Protein AF-A0A1Y1Y0S0-F1 (afdb_monomer_lite)

Sequence (207 aa):
MKRYNWNCKQKILHLLRQELPNIYQVKPRQERINFRRIRPYVYVLTQAAFCLEIRSPLLESLSETILALIQQTPAVPKNLEDTLQAWGLTELKSRQFVVHLWNVLVEASYQIQGIPACVENLEARVKAKDSQVLDYAYACHLALPFSQYQQDLQGLRDRTKSKPRDGKRVASGFCKQQPPLAKPSTKVDQRRDMIERLVTFRELGNS

Organism: NCBI:txid1314790

Radius of gyration: 21.46 Å; chains: 1; bounding box: 44×40×80 Å

pLDDT: mean 76.95, std 22.7, range [30.42, 96.56]

InterPro domains:
  IPR036483 PWI domain superfamily [SSF101233] (18-120)

Foldseek 3Di:
DVVVVVVVVVVVVVCLVPDDDPLQVDQFPLVQAPCLLCLLVLLLLLCLQVVDDLPDPVSVVVSVVLSVLVNDPPRGLVVQLVVVVVVPGDSVSSSVSSVVVSVQRNQLSPDNNSGHPVSVVLVVCVVVVPPVSVSSVSSNVSSVVVSVVVVVVVVVVVVVPDDDDDDDDDDDDDDDDDDDDDDDDDDDDDPPPPVVVSVVSNVVVPD

Structure (mmCIF, N/CA/C/O backbone):
data_AF-A0A1Y1Y0S0-F1
#
_entry.id   AF-A0A1Y1Y0S0-F1
#
loop_
_atom_site.group_PDB
_atom_site.id
_atom_site.type_symbol
_atom_site.label_atom_id
_atom_site.label_alt_id
_atom_site.label_comp_id
_atom_site.label_asym_id
_atom_site.label_entity_id
_atom_site.label_seq_id
_atom_site.pdbx_PDB_ins_code
_atom_site.Cartn_x
_atom_site.Cartn_y
_atom_site.Cartn_z
_atom_site.occupancy
_atom_site.B_iso_or_equiv
_atom_site.auth_seq_id
_atom_site.auth_comp_id
_atom_site.auth_asym_id
_atom_site.auth_atom_id
_atom_site.pdbx_PDB_model_num
ATOM 1 N N . MET A 1 1 ? -6.271 -10.433 33.511 1.00 64.12 1 MET A N 1
ATOM 2 C CA . MET A 1 1 ? -5.666 -10.000 32.225 1.00 64.12 1 MET A CA 1
ATOM 3 C C . MET A 1 1 ? -6.618 -9.245 31.286 1.00 64.12 1 MET A C 1
ATOM 5 O O . MET A 1 1 ? -6.193 -8.238 30.740 1.00 64.12 1 MET A O 1
ATOM 9 N N . LYS A 1 2 ? -7.901 -9.624 31.125 1.00 78.31 2 LYS A N 1
ATOM 10 C CA . LYS A 1 2 ? -8.835 -8.947 30.186 1.00 78.31 2 LYS A CA 1
ATOM 11 C C . LYS A 1 2 ? -8.973 -7.421 30.382 1.00 78.31 2 LYS A C 1
ATOM 13 O O . LYS A 1 2 ? -8.949 -6.677 29.408 1.00 78.31 2 LYS A O 1
ATOM 18 N N . ARG A 1 3 ? -9.045 -6.945 31.635 1.00 84.25 3 ARG A N 1
ATOM 19 C CA . ARG A 1 3 ? -9.149 -5.506 31.965 1.00 84.25 3 ARG A CA 1
ATOM 20 C C . ARG A 1 3 ? -7.891 -4.707 31.596 1.00 84.25 3 ARG A C 1
ATOM 22 O O . ARG A 1 3 ? -8.004 -3.572 31.153 1.00 84.25 3 ARG A O 1
ATOM 29 N N . TYR A 1 4 ? -6.712 -5.313 31.739 1.00 89.31 4 TYR A N 1
ATOM 30 C CA . TYR A 1 4 ? -5.439 -4.688 31.369 1.00 89.31 4 TYR A CA 1
ATOM 31 C C . TYR A 1 4 ? -5.344 -4.495 29.850 1.00 89.31 4 TYR A C 1
ATOM 33 O O . TYR A 1 4 ? -5.133 -3.377 29.393 1.00 89.31 4 TYR A O 1
ATOM 41 N N . ASN A 1 5 ? -5.635 -5.541 29.069 1.00 86.75 5 ASN A N 1
ATOM 42 C CA . ASN A 1 5 ? -5.624 -5.458 27.604 1.00 86.75 5 ASN A CA 1
ATOM 43 C C . ASN A 1 5 ? -6.652 -4.449 27.074 1.00 86.75 5 ASN A C 1
ATOM 45 O O . ASN A 1 5 ? -6.359 -3.701 26.143 1.00 86.75 5 ASN A O 1
ATOM 49 N N . TRP A 1 6 ? -7.838 -4.381 27.690 1.00 89.00 6 TRP A N 1
ATOM 50 C CA . TRP A 1 6 ? -8.833 -3.364 27.348 1.00 89.00 6 TRP A CA 1
ATOM 51 C C . TRP A 1 6 ? -8.313 -1.946 27.628 1.00 89.00 6 TRP A C 1
ATOM 53 O O . TRP A 1 6 ? -8.384 -1.100 26.741 1.00 89.00 6 TRP A O 1
ATOM 63 N N . ASN A 1 7 ? -7.716 -1.702 28.802 1.00 90.06 7 ASN A N 1
ATOM 64 C CA . ASN A 1 7 ? -7.127 -0.400 29.141 1.00 90.06 7 ASN A CA 1
ATOM 65 C C . ASN A 1 7 ? -6.015 -0.003 28.155 1.00 90.06 7 ASN A C 1
ATOM 67 O O . ASN A 1 7 ? -5.990 1.132 27.682 1.00 90.06 7 ASN A O 1
ATOM 71 N N . CYS A 1 8 ? -5.123 -0.935 27.803 1.00 88.00 8 CYS A N 1
ATOM 72 C CA . CYS A 1 8 ? -4.077 -0.705 26.805 1.00 88.00 8 CYS A CA 1
ATOM 73 C C . CYS A 1 8 ? -4.673 -0.346 25.440 1.00 88.00 8 CYS A C 1
ATOM 75 O O . CYS A 1 8 ? -4.259 0.641 24.837 1.00 88.00 8 CYS A O 1
ATOM 77 N N . LYS A 1 9 ? -5.687 -1.091 24.979 1.00 85.69 9 LYS A N 1
ATOM 78 C CA . LYS A 1 9 ? -6.379 -0.813 23.714 1.00 85.69 9 LYS A CA 1
ATOM 79 C C . LYS A 1 9 ? -7.011 0.579 23.710 1.00 85.69 9 LYS A C 1
ATOM 81 O O . LYS A 1 9 ? -6.833 1.309 22.742 1.00 85.69 9 LYS A O 1
ATOM 86 N N . GLN A 1 10 ? -7.701 0.970 24.784 1.00 86.31 10 GLN A N 1
ATOM 87 C CA . GLN A 1 10 ? -8.293 2.309 24.885 1.00 86.31 10 GLN A CA 1
ATOM 88 C C . GLN A 1 10 ? -7.233 3.409 24.891 1.00 86.31 10 GLN A C 1
ATOM 90 O O . GLN A 1 10 ? -7.411 4.423 24.224 1.00 86.31 10 GLN A O 1
ATOM 95 N N . LYS A 1 11 ? -6.104 3.197 25.579 1.00 88.75 11 LYS A N 1
ATOM 96 C CA . LYS A 1 11 ? -4.991 4.152 25.578 1.00 88.75 11 LYS A CA 1
ATOM 97 C C . LYS A 1 11 ? -4.383 4.315 24.182 1.00 88.75 11 LYS A C 1
ATOM 99 O O . LYS A 1 11 ? -4.149 5.440 23.759 1.00 88.75 11 LYS A O 1
ATOM 104 N N . ILE A 1 12 ? -4.179 3.215 23.455 1.00 84.19 12 ILE A N 1
ATOM 105 C CA . ILE A 1 12 ? -3.687 3.250 22.070 1.00 84.19 12 ILE A CA 1
ATOM 106 C C . ILE A 1 12 ? -4.674 4.003 21.175 1.00 84.19 12 ILE A C 1
ATOM 108 O O . ILE A 1 12 ? -4.264 4.916 20.470 1.00 84.19 12 ILE A O 1
ATOM 112 N N . LEU A 1 13 ? -5.969 3.677 21.235 1.00 82.56 13 LEU A N 1
ATOM 113 C CA . LEU A 1 13 ? -6.996 4.376 20.453 1.00 82.56 13 LEU A CA 1
ATOM 114 C C . LEU A 1 13 ? -7.057 5.869 20.791 1.00 82.56 13 LEU A C 1
ATOM 116 O O . LEU A 1 13 ? -7.188 6.699 19.901 1.00 82.56 13 LEU A O 1
ATOM 120 N N . HIS A 1 14 ? -6.926 6.227 22.067 1.00 85.31 14 HIS A N 1
ATOM 121 C CA . HIS A 1 14 ? -6.901 7.621 22.492 1.00 85.31 14 HIS A CA 1
ATOM 122 C C . HIS A 1 14 ? -5.723 8.391 21.882 1.00 85.31 14 HIS A C 1
ATOM 124 O O . HIS A 1 14 ? -5.930 9.458 21.309 1.00 85.31 14 HIS A O 1
ATOM 130 N N . LEU A 1 15 ? -4.516 7.820 21.938 1.00 84.19 15 LEU A N 1
ATOM 131 C CA . LEU A 1 15 ? -3.320 8.415 21.334 1.00 84.19 15 LEU A CA 1
ATOM 132 C C . LEU A 1 15 ? -3.445 8.518 19.811 1.00 84.19 15 LEU A C 1
ATOM 134 O O . LEU A 1 15 ? -3.109 9.548 19.233 1.00 84.19 15 LEU A O 1
ATOM 138 N N . LEU A 1 16 ? -3.992 7.484 19.161 1.00 80.38 16 LEU A N 1
ATOM 139 C CA . LEU A 1 16 ? -4.227 7.505 17.720 1.00 80.38 16 LEU A CA 1
ATOM 140 C C . LEU A 1 16 ? -5.149 8.669 17.318 1.00 80.38 16 LEU A C 1
ATOM 142 O O . LEU A 1 16 ? -4.886 9.361 16.337 1.00 80.38 16 LEU A O 1
ATOM 146 N N . ARG A 1 17 ? -6.191 8.955 18.095 1.00 79.25 17 ARG A N 1
ATOM 147 C CA . ARG A 1 17 ? -7.122 10.049 17.781 1.00 79.25 17 ARG A CA 1
ATOM 148 C C . ARG A 1 17 ? -6.523 11.437 17.959 1.00 79.25 17 ARG A C 1
ATOM 150 O O . ARG A 1 17 ? -6.937 12.354 17.258 1.00 79.25 17 ARG A O 1
ATOM 157 N N . GLN A 1 18 ? -5.600 11.599 18.901 1.00 82.25 18 GLN A N 1
ATOM 158 C CA . GLN A 1 18 ? -5.039 12.906 19.247 1.00 82.25 18 GLN A CA 1
ATOM 159 C C . GLN A 1 18 ? -3.864 13.303 18.358 1.00 82.25 18 GLN A C 1
ATOM 161 O O . GLN A 1 18 ? -3.747 14.468 17.985 1.00 82.25 18 GLN A O 1
ATOM 166 N N . GLU A 1 19 ? -3.005 12.348 18.006 1.00 84.50 19 GLU A N 1
ATOM 167 C CA . GLU A 1 19 ? -1.742 12.642 17.336 1.00 84.50 19 GLU A CA 1
ATOM 168 C C . GLU A 1 19 ? -1.737 12.087 15.913 1.00 84.50 19 GLU A C 1
ATOM 170 O O . GLU A 1 19 ? -1.827 10.876 15.685 1.00 84.50 19 GLU A O 1
ATOM 175 N N . LEU A 1 20 ? -1.611 12.985 14.932 1.00 87.62 20 LEU A N 1
ATOM 176 C CA . LEU A 1 20 ? -1.339 12.589 13.556 1.00 87.62 20 LEU A CA 1
ATOM 177 C C . LEU A 1 20 ? 0.155 12.282 13.388 1.00 87.62 20 LEU A C 1
ATOM 179 O O . LEU A 1 20 ? 0.994 13.017 13.909 1.00 87.62 20 LEU A O 1
ATOM 183 N N . PRO A 1 21 ? 0.513 11.243 12.617 1.00 90.50 21 PRO A N 1
ATOM 184 C CA . PRO A 1 21 ? 1.904 10.957 12.294 1.00 90.50 21 PRO A CA 1
ATOM 185 C C . PRO A 1 21 ? 2.614 12.155 11.653 1.00 90.50 21 PRO A C 1
ATOM 187 O O . PRO A 1 21 ? 2.107 12.743 10.697 1.00 90.50 21 PRO A O 1
ATOM 190 N N . ASN A 1 22 ? 3.838 12.454 12.102 1.00 90.19 22 ASN A N 1
ATOM 191 C CA . ASN A 1 22 ? 4.648 13.559 11.565 1.00 90.19 22 ASN A CA 1
ATOM 192 C C . ASN A 1 22 ? 4.833 13.484 10.041 1.00 90.19 22 ASN A C 1
ATOM 194 O O . ASN A 1 22 ? 4.876 14.511 9.368 1.00 90.19 22 ASN A O 1
ATOM 198 N N . ILE A 1 23 ? 4.878 12.273 9.477 1.00 91.31 23 ILE A N 1
ATOM 199 C CA . ILE A 1 23 ? 5.017 12.068 8.031 1.00 91.31 23 ILE A CA 1
ATOM 200 C C . ILE A 1 23 ? 3.859 12.680 7.222 1.00 91.31 23 ILE A C 1
ATOM 202 O O . ILE A 1 23 ? 4.055 13.030 6.062 1.00 91.31 23 ILE A O 1
ATOM 206 N N . TYR A 1 24 ? 2.678 12.895 7.818 1.00 92.25 24 TYR A N 1
ATOM 207 C CA . TYR A 1 24 ? 1.537 13.519 7.127 1.00 92.25 24 TYR A CA 1
ATOM 208 C C . TYR A 1 24 ? 1.760 14.995 6.814 1.00 92.25 24 TYR A C 1
ATOM 210 O O . TYR A 1 24 ? 1.097 15.546 5.937 1.00 92.25 24 TYR A O 1
ATOM 218 N N . GLN A 1 25 ? 2.707 15.633 7.499 1.00 91.06 25 GLN A N 1
ATOM 219 C CA . GLN A 1 25 ? 3.092 17.016 7.232 1.00 91.06 25 GLN A CA 1
ATOM 220 C C . GLN A 1 25 ? 3.944 17.126 5.958 1.00 91.06 25 GLN A C 1
ATOM 222 O O . GLN A 1 25 ? 4.015 18.192 5.343 1.00 91.06 25 GLN A O 1
ATOM 227 N N . VAL A 1 26 ? 4.570 16.025 5.528 1.00 91.44 26 VAL A N 1
ATOM 228 C CA . VAL A 1 26 ? 5.398 15.982 4.325 1.00 91.44 26 VAL A CA 1
ATOM 229 C C . VAL A 1 26 ? 4.505 15.787 3.105 1.00 91.44 26 VAL A C 1
ATOM 231 O O . VAL A 1 26 ? 3.799 14.786 2.977 1.00 91.44 26 VAL A O 1
ATOM 234 N N . LYS A 1 27 ? 4.549 16.750 2.181 1.00 90.94 27 LYS A N 1
ATOM 235 C CA . LYS A 1 27 ? 3.812 16.686 0.916 1.00 90.94 27 LYS A CA 1
ATOM 236 C C . LYS A 1 27 ? 4.690 16.043 -0.164 1.00 90.94 27 LYS A C 1
ATOM 238 O O . LYS A 1 27 ? 5.652 16.684 -0.596 1.00 90.94 27 LYS A O 1
ATOM 243 N N . PRO A 1 28 ? 4.396 14.808 -0.610 1.00 91.19 28 PRO A N 1
ATOM 244 C CA . PRO A 1 28 ? 5.136 14.192 -1.702 1.00 91.19 28 PRO A CA 1
ATOM 245 C C . PRO A 1 28 ? 4.932 14.983 -3.000 1.00 91.19 28 PRO A C 1
ATOM 247 O O . PRO A 1 28 ? 3.817 15.402 -3.319 1.00 91.19 28 PRO A O 1
ATOM 250 N N . ARG A 1 29 ? 6.010 15.178 -3.770 1.00 91.06 29 ARG A N 1
ATOM 251 C CA . ARG A 1 29 ? 5.950 15.824 -5.095 1.00 91.06 29 ARG A CA 1
ATOM 252 C C . ARG A 1 29 ? 5.361 14.847 -6.107 1.00 91.06 29 ARG A C 1
ATOM 254 O O . ARG A 1 29 ? 6.096 14.053 -6.694 1.00 91.06 29 ARG A O 1
ATOM 261 N N . GLN A 1 30 ? 4.039 14.873 -6.267 1.00 89.56 30 GLN A N 1
ATOM 262 C CA . GLN A 1 30 ? 3.308 13.875 -7.053 1.00 89.56 30 GLN A CA 1
ATOM 263 C C . GLN A 1 30 ? 3.769 13.795 -8.512 1.00 89.56 30 GLN A C 1
ATOM 265 O O . GLN A 1 30 ? 3.767 12.704 -9.076 1.00 89.56 30 GLN A O 1
ATOM 270 N N . GLU A 1 31 ? 4.238 14.897 -9.108 1.00 90.50 31 GLU A N 1
ATOM 271 C CA . GLU A 1 31 ? 4.675 14.903 -10.513 1.00 90.50 31 GLU A CA 1
ATOM 272 C C . GLU A 1 31 ? 5.932 14.055 -10.749 1.00 90.50 31 GLU A C 1
ATOM 274 O O . GLU A 1 31 ? 6.219 13.668 -11.880 1.00 90.50 31 GLU A O 1
ATOM 279 N N . ARG A 1 32 ? 6.695 13.768 -9.688 1.00 92.62 32 ARG A N 1
ATOM 280 C CA . ARG A 1 32 ? 7.917 12.959 -9.755 1.00 92.62 32 ARG A CA 1
ATOM 281 C C . ARG A 1 32 ? 7.668 11.474 -9.543 1.00 92.62 32 ARG A C 1
ATOM 283 O O . ARG A 1 32 ? 8.579 10.687 -9.751 1.00 92.62 32 ARG A O 1
ATOM 290 N N . ILE A 1 33 ? 6.474 11.084 -9.107 1.00 94.19 33 ILE A N 1
ATOM 291 C CA . ILE A 1 33 ? 6.190 9.714 -8.690 1.00 94.19 33 ILE A CA 1
ATOM 292 C C . ILE A 1 33 ? 5.764 8.874 -9.893 1.00 94.19 33 ILE A C 1
ATOM 294 O O . ILE A 1 33 ? 4.813 9.196 -10.605 1.00 94.19 33 ILE A O 1
ATOM 298 N N . ASN A 1 34 ? 6.421 7.731 -10.086 1.00 94.06 34 ASN A N 1
ATOM 299 C CA . ASN A 1 34 ? 6.052 6.770 -11.115 1.00 94.06 34 ASN A CA 1
ATOM 300 C C . ASN A 1 34 ? 4.930 5.846 -10.617 1.00 94.06 34 ASN A C 1
ATOM 302 O O . ASN A 1 34 ? 5.150 4.692 -10.237 1.00 94.06 34 ASN A O 1
ATOM 306 N N . PHE A 1 35 ? 3.696 6.352 -10.642 1.00 92.56 35 PHE A N 1
ATOM 307 C CA . PHE A 1 35 ? 2.523 5.602 -10.182 1.00 92.56 35 PHE A CA 1
ATOM 308 C C . PHE A 1 35 ? 2.288 4.293 -10.939 1.00 92.56 35 PHE A C 1
ATOM 310 O O . PHE A 1 35 ? 1.738 3.356 -10.369 1.00 92.56 35 PHE A O 1
ATOM 317 N N . ARG A 1 36 ? 2.743 4.185 -12.193 1.00 92.12 36 ARG A N 1
ATOM 318 C CA . ARG A 1 36 ? 2.662 2.937 -12.960 1.00 92.12 36 ARG A CA 1
ATOM 319 C C . ARG A 1 36 ? 3.432 1.808 -12.275 1.00 92.12 36 ARG A C 1
ATOM 321 O O . ARG A 1 36 ? 2.922 0.699 -12.177 1.00 92.12 36 ARG A O 1
ATOM 328 N N . ARG A 1 37 ? 4.643 2.089 -11.785 1.00 93.31 37 ARG A N 1
ATOM 329 C CA . ARG A 1 37 ? 5.489 1.090 -11.107 1.00 93.31 37 ARG A CA 1
ATOM 330 C C . ARG A 1 37 ? 5.126 0.892 -9.636 1.00 93.31 37 ARG A C 1
ATOM 332 O O . ARG A 1 37 ? 5.334 -0.189 -9.099 1.00 93.31 37 ARG A O 1
ATOM 339 N N . ILE A 1 38 ? 4.528 1.896 -8.996 1.00 95.00 38 ILE A N 1
ATOM 340 C CA . ILE A 1 38 ? 4.027 1.778 -7.617 1.00 95.00 38 ILE A CA 1
ATOM 341 C C . ILE A 1 38 ? 2.694 1.017 -7.553 1.00 95.00 38 ILE A C 1
ATOM 343 O O . ILE A 1 38 ? 2.403 0.376 -6.551 1.00 95.00 38 ILE A O 1
ATOM 347 N N . ARG A 1 39 ? 1.889 1.021 -8.617 1.00 95.25 39 ARG A N 1
ATOM 348 C CA . ARG A 1 39 ? 0.567 0.374 -8.648 1.00 95.25 39 ARG A CA 1
ATOM 349 C C . ARG A 1 39 ? 0.566 -1.095 -8.176 1.00 95.25 39 ARG A C 1
ATOM 351 O O . ARG A 1 39 ? -0.170 -1.373 -7.232 1.00 95.25 39 ARG A O 1
ATOM 358 N N . PRO A 1 40 ? 1.422 -2.008 -8.682 1.00 95.06 40 PRO A N 1
ATOM 359 C CA . PRO A 1 40 ? 1.499 -3.382 -8.163 1.00 95.06 40 PRO A CA 1
ATOM 360 C C . PRO A 1 40 ? 1.805 -3.461 -6.663 1.00 95.06 40 PRO A C 1
ATOM 362 O O . PRO A 1 40 ? 1.338 -4.354 -5.963 1.00 95.06 40 PRO A O 1
ATOM 365 N N . TYR A 1 41 ? 2.582 -2.508 -6.150 1.00 95.88 41 TYR A N 1
ATOM 366 C CA . TYR A 1 41 ? 2.904 -2.442 -4.731 1.00 95.88 41 TYR A CA 1
ATOM 367 C C . TYR A 1 41 ? 1.682 -2.085 -3.884 1.00 95.88 41 TYR A C 1
ATOM 369 O O . TYR A 1 41 ? 1.461 -2.691 -2.838 1.00 95.88 41 TYR A O 1
ATOM 377 N N . VAL A 1 42 ? 0.859 -1.145 -4.360 1.00 96.12 42 VAL A N 1
ATOM 378 C CA . VAL A 1 42 ? -0.407 -0.793 -3.700 1.00 96.12 42 VAL A CA 1
ATOM 379 C C . VAL A 1 42 ? -1.344 -1.995 -3.658 1.00 96.12 42 VAL A C 1
ATOM 381 O O . VAL A 1 42 ? -1.959 -2.220 -2.626 1.00 96.12 42 VAL A O 1
ATOM 384 N N . TYR A 1 43 ? -1.388 -2.814 -4.710 1.00 95.44 43 TYR A N 1
ATOM 385 C CA . TYR A 1 43 ? -2.193 -4.040 -4.731 1.00 95.44 43 TYR A CA 1
ATOM 386 C C . TYR A 1 43 ? -1.766 -5.007 -3.625 1.00 95.44 43 TYR A C 1
ATOM 388 O O . TYR A 1 43 ? -2.594 -5.430 -2.825 1.00 95.44 43 TYR A O 1
ATOM 396 N N . VAL A 1 44 ? -0.468 -5.296 -3.501 1.00 95.19 44 VAL A N 1
ATOM 397 C CA . VAL A 1 44 ? 0.038 -6.159 -2.418 1.00 95.19 44 VAL A CA 1
ATOM 398 C C . VAL A 1 44 ? -0.260 -5.560 -1.039 1.00 95.19 44 VAL A C 1
ATOM 400 O O . VAL A 1 44 ? -0.653 -6.273 -0.115 1.00 95.19 44 VAL A O 1
ATOM 403 N N . LEU A 1 45 ? -0.128 -4.240 -0.890 1.00 95.50 45 LEU A N 1
ATOM 404 C CA . LEU A 1 45 ? -0.410 -3.563 0.373 1.00 95.50 45 LEU A CA 1
ATOM 405 C C . LEU A 1 45 ? -1.903 -3.635 0.743 1.00 95.50 45 LEU A C 1
ATOM 407 O O . LEU A 1 45 ? -2.242 -3.911 1.893 1.00 95.50 45 LEU A O 1
ATOM 411 N N . THR A 1 46 ? -2.803 -3.417 -0.220 1.00 95.62 46 THR A N 1
ATOM 412 C CA . THR A 1 46 ? -4.258 -3.521 -0.028 1.00 95.62 46 THR A CA 1
ATOM 413 C C . THR A 1 46 ? -4.655 -4.954 0.300 1.00 95.62 46 THR A C 1
ATOM 415 O O . THR A 1 46 ? -5.437 -5.174 1.225 1.00 95.62 46 THR A O 1
ATOM 418 N N . GLN A 1 47 ? -4.072 -5.931 -0.396 1.00 94.62 47 GLN A N 1
ATOM 419 C CA . GLN A 1 47 ? -4.293 -7.348 -0.134 1.00 94.62 47 GLN A CA 1
ATOM 420 C C . GLN A 1 47 ? -3.953 -7.696 1.319 1.00 94.62 47 GLN A C 1
ATOM 422 O O . GLN A 1 47 ? -4.767 -8.307 2.010 1.00 94.62 47 GLN A O 1
ATOM 427 N N . ALA A 1 48 ? -2.784 -7.261 1.799 1.00 92.75 48 ALA A N 1
ATOM 428 C CA . ALA A 1 48 ? -2.339 -7.505 3.168 1.00 92.75 48 ALA A CA 1
ATOM 429 C C . ALA A 1 48 ? -3.223 -6.804 4.212 1.00 92.75 48 ALA A C 1
ATOM 431 O O . ALA A 1 48 ? -3.507 -7.372 5.265 1.00 92.75 48 ALA A O 1
ATOM 432 N N . ALA A 1 49 ? -3.686 -5.584 3.931 1.00 93.94 49 ALA A N 1
ATOM 433 C CA . ALA A 1 49 ? -4.497 -4.820 4.875 1.00 93.94 49 ALA A CA 1
ATOM 434 C C . ALA A 1 49 ? -5.905 -5.399 5.065 1.00 93.94 49 ALA A C 1
ATOM 436 O O . ALA A 1 49 ? -6.371 -5.511 6.203 1.00 93.94 49 ALA A O 1
ATOM 437 N N . PHE A 1 50 ? -6.557 -5.784 3.965 1.00 92.88 50 PHE A N 1
ATOM 438 C CA . PHE A 1 50 ? -7.927 -6.305 3.953 1.00 92.88 50 PHE A CA 1
ATOM 439 C C . PHE A 1 50 ? -8.006 -7.838 3.992 1.00 92.88 50 PHE A C 1
ATOM 441 O O . PHE A 1 50 ? -9.104 -8.386 3.996 1.00 92.88 50 PHE A O 1
ATOM 448 N N . CYS A 1 51 ? -6.863 -8.532 4.029 1.00 92.62 51 CYS A N 1
ATOM 449 C CA . CYS A 1 51 ? -6.777 -9.994 3.955 1.00 92.62 51 CYS A CA 1
ATOM 450 C C . CYS A 1 51 ? -7.519 -10.575 2.735 1.00 92.62 51 CYS A C 1
ATOM 452 O O . CYS A 1 51 ? -8.198 -11.595 2.840 1.00 92.62 51 CYS A O 1
ATOM 454 N N . LEU A 1 52 ? -7.415 -9.907 1.583 1.00 91.06 52 LEU A N 1
ATOM 455 C CA . LEU A 1 52 ? -8.100 -10.322 0.359 1.00 91.06 52 LEU A CA 1
ATOM 456 C C . LEU A 1 52 ? -7.314 -11.399 -0.387 1.00 91.06 52 LEU A C 1
ATOM 458 O O . LEU A 1 52 ? -6.086 -11.478 -0.320 1.00 91.06 52 LEU A O 1
ATOM 462 N N . GLU A 1 53 ? -8.027 -12.202 -1.168 1.00 89.69 53 GLU A N 1
ATOM 463 C CA . GLU A 1 53 ? -7.390 -13.061 -2.158 1.00 89.69 53 GLU A CA 1
ATOM 464 C C . GLU A 1 53 ? -6.809 -12.222 -3.295 1.00 89.69 53 GLU A C 1
ATOM 466 O O . GLU A 1 53 ? -7.435 -11.272 -3.770 1.00 89.69 53 GLU A O 1
ATOM 471 N N . ILE A 1 54 ? -5.634 -12.616 -3.789 1.00 81.94 54 ILE A N 1
ATOM 472 C CA . ILE A 1 54 ? -4.940 -11.895 -4.861 1.00 81.94 54 ILE A CA 1
ATOM 473 C C . ILE A 1 54 ? -5.778 -11.807 -6.152 1.00 81.94 54 ILE A C 1
ATOM 475 O O . ILE A 1 54 ? -5.632 -10.872 -6.931 1.00 81.94 54 ILE A O 1
ATOM 479 N N . ARG A 1 55 ? -6.688 -12.764 -6.381 1.00 84.38 55 ARG A N 1
ATOM 480 C CA . ARG A 1 55 ? -7.564 -12.811 -7.564 1.00 84.38 55 ARG A CA 1
ATOM 481 C C . ARG A 1 55 ? -8.906 -12.104 -7.366 1.00 84.38 55 ARG A C 1
ATOM 483 O O . ARG A 1 55 ? -9.749 -12.159 -8.256 1.00 84.38 55 ARG A O 1
ATOM 490 N N . SER A 1 56 ? -9.131 -11.491 -6.206 1.00 87.75 56 SER A N 1
ATOM 491 C CA . SER A 1 56 ? -10.410 -10.863 -5.897 1.00 87.75 56 SER A CA 1
ATOM 492 C C . SER A 1 56 ? -10.613 -9.594 -6.736 1.00 87.75 56 SER A C 1
ATOM 494 O O . SER A 1 56 ? -9.754 -8.712 -6.700 1.00 87.75 56 SER A O 1
ATOM 496 N N . PRO A 1 57 ? -11.756 -9.420 -7.425 1.00 88.81 57 PRO A N 1
ATOM 497 C CA . PRO A 1 57 ? -12.055 -8.179 -8.151 1.00 88.81 57 PRO A CA 1
ATOM 498 C C . PRO A 1 57 ? -12.186 -6.968 -7.210 1.00 88.81 57 PRO A C 1
ATOM 500 O O . PRO A 1 57 ? -11.993 -5.819 -7.617 1.00 88.81 57 PRO A O 1
ATOM 503 N N . LEU A 1 58 ? -12.475 -7.216 -5.926 1.00 91.69 58 LEU A N 1
ATOM 504 C CA . LEU A 1 58 ? -12.482 -6.178 -4.897 1.00 91.69 58 LEU A CA 1
ATOM 505 C C . LEU A 1 58 ? -11.082 -5.616 -4.655 1.00 91.69 58 LEU A C 1
ATOM 507 O O . LEU A 1 58 ? -10.960 -4.425 -4.394 1.00 91.69 58 LEU A O 1
ATOM 511 N N . LEU A 1 59 ? -10.036 -6.443 -4.767 1.00 92.50 59 LEU A N 1
ATOM 512 C CA . LEU A 1 59 ? -8.659 -5.987 -4.597 1.00 92.50 59 LEU A CA 1
ATOM 513 C C . LEU A 1 59 ? -8.319 -4.924 -5.641 1.00 92.50 59 LEU A C 1
ATOM 515 O O . LEU A 1 59 ? -7.876 -3.837 -5.288 1.00 92.50 59 LEU A O 1
ATOM 519 N N . GLU A 1 60 ? -8.597 -5.224 -6.908 1.00 91.50 60 GLU A N 1
ATOM 520 C CA . GLU A 1 60 ? -8.381 -4.305 -8.023 1.00 91.50 60 GLU A CA 1
ATOM 521 C C . GLU A 1 60 ? -9.158 -3.000 -7.819 1.00 91.50 60 GLU A C 1
ATOM 523 O O . GLU A 1 60 ? -8.572 -1.920 -7.823 1.00 91.50 60 GLU A O 1
ATOM 528 N N . SER A 1 61 ? -10.457 -3.100 -7.526 1.00 92.75 61 SER A N 1
ATOM 529 C CA . SER A 1 61 ? -11.323 -1.931 -7.330 1.00 92.75 61 SER A CA 1
ATOM 530 C C . SER A 1 61 ? -10.853 -1.037 -6.174 1.00 92.75 61 SER A C 1
ATOM 532 O O . SER A 1 61 ? -10.785 0.187 -6.313 1.00 92.75 61 SER A O 1
ATOM 534 N N . LEU A 1 62 ? -10.496 -1.629 -5.029 1.00 94.88 62 LEU A N 1
ATOM 535 C CA . LEU A 1 62 ? -10.024 -0.888 -3.857 1.00 94.88 62 LEU A CA 1
ATOM 536 C C . LEU A 1 62 ? -8.655 -0.255 -4.108 1.00 94.88 62 LEU A C 1
ATOM 538 O O . LEU A 1 62 ? -8.466 0.923 -3.808 1.00 94.88 62 LEU A O 1
ATOM 542 N N . SER A 1 63 ? -7.706 -1.002 -4.675 1.00 95.06 63 SE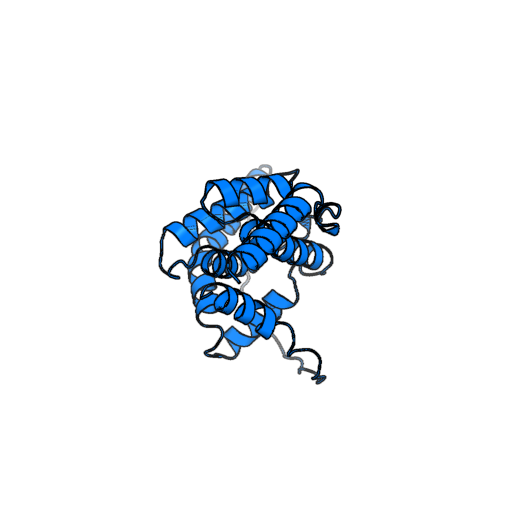R A N 1
ATOM 543 C CA . SER A 1 63 ? -6.360 -0.498 -4.952 1.00 95.06 63 SER A CA 1
ATOM 544 C C . SER A 1 63 ? -6.365 0.633 -5.978 1.00 95.06 63 SER A C 1
ATOM 546 O O . SER A 1 63 ? -5.668 1.631 -5.787 1.00 95.06 63 SER A O 1
ATOM 548 N N . GLU A 1 64 ? -7.190 0.533 -7.018 1.00 93.62 64 GLU A N 1
ATOM 549 C CA . GLU A 1 64 ? -7.374 1.605 -7.997 1.00 93.62 64 GLU A CA 1
ATOM 550 C C . GLU A 1 64 ? -8.026 2.843 -7.387 1.00 93.62 64 GLU A C 1
ATOM 552 O O . GLU A 1 64 ? -7.584 3.966 -7.633 1.00 93.62 64 GLU A O 1
ATOM 557 N N . THR A 1 65 ? -9.017 2.654 -6.514 1.00 94.25 65 THR A N 1
ATOM 558 C CA . THR A 1 65 ? -9.640 3.771 -5.793 1.00 94.25 65 THR A CA 1
ATOM 559 C C . THR A 1 65 ? -8.630 4.465 -4.875 1.00 94.25 65 THR A C 1
ATOM 561 O O . THR A 1 65 ? -8.558 5.692 -4.856 1.00 94.25 65 THR A O 1
ATOM 564 N N . ILE A 1 66 ? -7.788 3.706 -4.166 1.00 95.25 66 ILE A N 1
ATOM 565 C CA . ILE A 1 66 ? -6.704 4.251 -3.332 1.00 95.25 66 ILE A CA 1
ATOM 566 C C . ILE A 1 66 ? -5.722 5.061 -4.184 1.00 95.25 66 ILE A C 1
ATOM 568 O O . ILE A 1 66 ? -5.369 6.182 -3.816 1.00 95.25 66 ILE A O 1
ATOM 572 N N . LEU A 1 67 ? -5.302 4.533 -5.336 1.00 94.56 67 LEU A N 1
ATOM 573 C CA . LEU A 1 67 ? -4.417 5.246 -6.260 1.00 94.56 67 LEU A CA 1
ATOM 574 C C . LEU A 1 67 ? -5.049 6.538 -6.775 1.00 94.56 67 LEU A C 1
ATOM 576 O O . LEU A 1 67 ? -4.376 7.568 -6.795 1.00 94.56 67 LEU A O 1
ATOM 580 N N . ALA A 1 68 ? -6.330 6.506 -7.140 1.00 92.38 68 ALA A N 1
ATOM 581 C CA . ALA A 1 68 ? -7.060 7.686 -7.582 1.00 92.38 68 ALA A CA 1
ATOM 582 C C . ALA A 1 68 ? -7.128 8.755 -6.481 1.00 92.38 68 ALA A C 1
ATOM 584 O O . ALA A 1 68 ? -6.850 9.920 -6.751 1.00 92.38 68 ALA A O 1
ATOM 585 N N . LEU A 1 69 ? -7.420 8.368 -5.234 1.00 92.25 69 LEU A N 1
ATOM 586 C CA . LEU A 1 69 ? -7.450 9.284 -4.086 1.00 92.25 69 LEU A CA 1
ATOM 587 C C . LEU A 1 69 ? -6.086 9.930 -3.820 1.00 92.25 69 LEU A C 1
ATOM 589 O O . LEU A 1 69 ? -6.010 11.108 -3.479 1.00 92.25 69 LEU A O 1
ATOM 593 N N . ILE A 1 70 ? -5.000 9.179 -3.997 1.00 92.50 70 ILE A N 1
ATOM 594 C CA . ILE A 1 70 ? -3.638 9.690 -3.806 1.00 92.50 70 ILE A CA 1
ATOM 595 C C . ILE A 1 70 ? -3.223 10.621 -4.947 1.00 92.50 70 ILE A C 1
ATOM 597 O O . ILE A 1 70 ? -2.475 11.562 -4.712 1.00 92.50 70 ILE A O 1
ATOM 601 N N . GLN A 1 71 ? -3.685 10.370 -6.171 1.00 90.06 71 GLN A N 1
ATOM 602 C CA . GLN A 1 71 ? -3.381 11.204 -7.339 1.00 90.06 71 GLN A CA 1
ATOM 603 C C . GLN A 1 71 ? -4.212 12.493 -7.403 1.00 90.06 71 GLN A C 1
ATOM 605 O O . GLN A 1 71 ? -3.908 13.375 -8.205 1.00 90.06 71 GLN A O 1
ATOM 610 N N . GLN A 1 72 ? -5.260 12.626 -6.585 1.00 84.19 72 GLN A N 1
ATOM 611 C CA . GLN A 1 72 ? -5.982 13.887 -6.445 1.00 84.19 72 GLN A CA 1
ATOM 61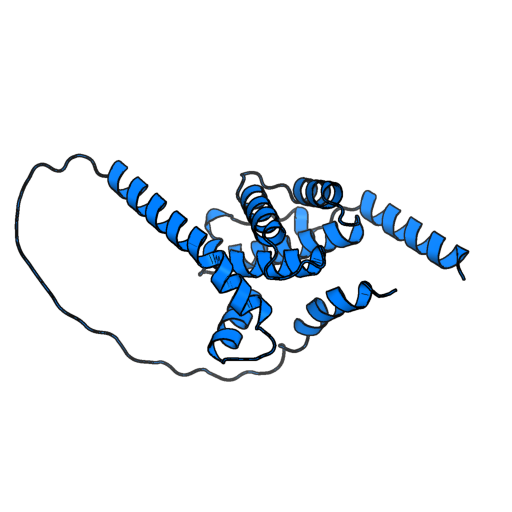2 C C . GLN A 1 72 ? -5.107 14.920 -5.727 1.00 84.19 72 GLN A C 1
ATOM 614 O O . GLN A 1 72 ? -4.458 14.623 -4.726 1.00 84.19 72 GLN A O 1
ATOM 619 N N . THR A 1 73 ? -5.108 16.162 -6.211 1.00 71.50 73 THR A N 1
ATOM 620 C CA . THR A 1 73 ? -4.416 17.284 -5.564 1.00 71.50 73 THR A CA 1
ATOM 621 C C . THR A 1 73 ? -5.420 18.246 -4.924 1.00 71.50 73 THR A C 1
ATOM 623 O O . THR A 1 73 ? -6.274 18.761 -5.648 1.00 71.50 73 THR A O 1
ATOM 626 N N . PRO A 1 74 ? -5.297 18.566 -3.619 1.00 75.62 74 PRO A N 1
ATOM 627 C CA . PRO A 1 74 ? -4.304 18.055 -2.670 1.00 75.62 74 PRO A CA 1
ATOM 628 C C . PRO A 1 74 ? -4.698 16.691 -2.079 1.00 75.62 74 PRO A C 1
ATOM 630 O O . PRO A 1 74 ? -5.786 16.542 -1.527 1.00 75.62 74 PRO A O 1
ATOM 633 N N . ALA A 1 75 ? -3.783 15.720 -2.105 1.00 79.12 75 ALA A N 1
ATOM 634 C CA . ALA A 1 75 ? -3.981 14.466 -1.387 1.00 79.12 75 ALA A CA 1
ATOM 635 C C . ALA A 1 75 ? -3.778 14.698 0.114 1.00 79.12 75 ALA A C 1
ATOM 637 O O . ALA A 1 75 ? -2.752 15.236 0.540 1.00 79.12 75 ALA A O 1
ATOM 638 N N . VAL A 1 76 ? -4.757 14.279 0.914 1.00 87.88 76 VAL A N 1
ATOM 639 C CA . VAL A 1 76 ? -4.739 14.422 2.372 1.00 87.88 76 VAL A CA 1
ATOM 640 C C . VAL A 1 76 ? -4.687 13.022 2.995 1.00 87.88 76 VAL A C 1
ATOM 642 O O . VAL A 1 76 ? -5.665 12.282 2.871 1.00 87.88 76 VAL A O 1
ATOM 645 N N . PRO A 1 77 ? -3.595 12.643 3.691 1.00 92.31 77 PRO A N 1
ATOM 646 C CA . PRO A 1 77 ? -3.446 11.312 4.291 1.00 92.31 77 PRO A CA 1
ATOM 647 C C . PRO A 1 77 ? -4.594 10.942 5.224 1.00 92.31 77 PRO A C 1
ATOM 649 O O . PRO A 1 77 ? -5.051 9.803 5.239 1.00 92.31 77 PRO A O 1
ATOM 652 N N . LYS A 1 78 ? -5.099 11.926 5.975 1.00 91.69 78 LYS A N 1
ATOM 653 C CA . LYS A 1 78 ? -6.199 11.720 6.913 1.00 91.69 78 LYS A CA 1
ATOM 654 C C . LYS A 1 78 ? -7.491 11.286 6.210 1.00 91.69 78 LYS A C 1
ATOM 656 O O . LYS A 1 78 ? -8.119 10.328 6.641 1.00 91.69 78 LYS A O 1
ATOM 661 N N . ASN A 1 79 ? -7.819 11.893 5.070 1.00 92.44 79 ASN A N 1
ATOM 662 C CA . ASN A 1 79 ? -8.990 11.495 4.285 1.00 92.44 79 ASN A CA 1
ATOM 663 C C . ASN A 1 79 ? -8.858 10.053 3.776 1.00 92.44 79 ASN A C 1
ATOM 665 O O . ASN A 1 79 ? -9.847 9.321 3.724 1.00 92.44 79 ASN A O 1
ATOM 669 N N . LEU A 1 80 ? -7.636 9.626 3.435 1.00 94.38 80 LEU A N 1
ATOM 670 C CA . LEU A 1 80 ? -7.372 8.241 3.058 1.00 94.38 80 LEU A CA 1
ATOM 671 C C . LEU A 1 80 ? -7.546 7.293 4.256 1.00 94.38 80 LEU A C 1
ATOM 673 O O . LEU A 1 80 ? -8.185 6.257 4.102 1.00 94.38 80 LEU A O 1
ATOM 677 N N . GLU A 1 81 ? -7.056 7.650 5.452 1.00 94.81 81 GLU A N 1
ATOM 678 C CA . GLU A 1 81 ? -7.300 6.858 6.671 1.00 94.81 81 GLU A CA 1
ATOM 679 C C . GLU A 1 81 ? -8.795 6.690 6.955 1.00 94.81 81 GLU A C 1
ATOM 681 O O . GLU A 1 81 ? -9.230 5.600 7.327 1.00 94.81 81 GLU A O 1
ATOM 686 N N . ASP A 1 82 ? -9.569 7.767 6.837 1.00 94.12 82 ASP A N 1
ATOM 687 C CA . ASP A 1 82 ? -10.997 7.772 7.160 1.00 94.12 82 ASP A CA 1
ATOM 688 C C . ASP A 1 82 ? -11.795 6.967 6.125 1.00 94.12 82 ASP A C 1
ATOM 690 O O . ASP A 1 82 ? -12.679 6.192 6.485 1.00 94.12 82 ASP A O 1
ATOM 694 N N . THR A 1 83 ? -11.407 7.050 4.849 1.00 95.44 83 THR A N 1
ATOM 695 C CA . THR A 1 83 ? -11.975 6.218 3.776 1.00 95.44 83 THR A CA 1
ATOM 696 C C . THR A 1 83 ? -11.704 4.733 4.020 1.00 95.44 83 THR A C 1
ATOM 698 O O . THR A 1 83 ? -12.609 3.906 3.944 1.00 95.44 83 THR A O 1
ATOM 701 N N . LEU A 1 84 ? -10.468 4.383 4.382 1.00 96.00 84 LEU A N 1
ATOM 702 C CA . LEU A 1 84 ? -10.088 3.007 4.697 1.00 96.00 84 LEU A CA 1
ATOM 703 C C . LEU A 1 84 ? -10.839 2.453 5.917 1.00 96.00 84 LEU A C 1
ATOM 705 O O . LEU A 1 84 ?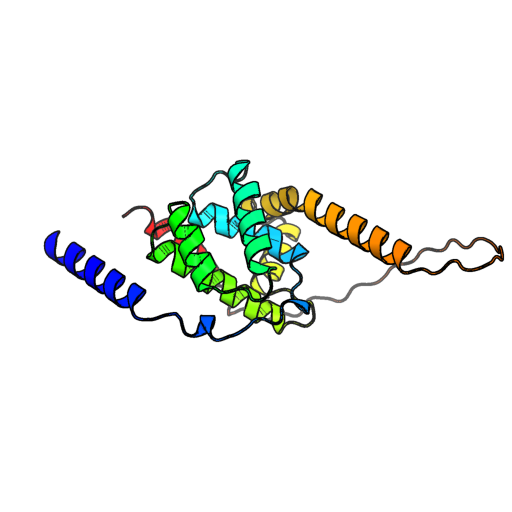 -11.193 1.274 5.939 1.00 96.00 84 LEU A O 1
ATOM 709 N N . GLN A 1 85 ? -11.107 3.297 6.916 1.00 95.38 85 GLN A N 1
ATOM 710 C CA . GLN A 1 85 ? -11.938 2.931 8.066 1.00 95.38 85 GLN A CA 1
ATOM 711 C C . GLN A 1 85 ? -13.396 2.708 7.670 1.00 95.38 85 GLN A C 1
ATOM 713 O O . GLN A 1 85 ? -13.999 1.730 8.107 1.00 95.38 85 GLN A O 1
ATOM 718 N N . ALA A 1 86 ? -13.950 3.558 6.802 1.00 96.19 86 ALA A N 1
ATOM 719 C CA . ALA A 1 86 ? -15.300 3.380 6.270 1.00 96.19 86 ALA A CA 1
ATOM 720 C C . ALA A 1 86 ? -15.446 2.074 5.468 1.00 96.19 86 ALA A C 1
ATOM 722 O O . ALA A 1 86 ? -16.515 1.471 5.460 1.00 96.19 86 ALA A O 1
ATOM 723 N N . TRP A 1 87 ? -14.365 1.599 4.841 1.00 94.94 87 TRP A N 1
ATOM 724 C CA . TRP A 1 87 ? -14.314 0.297 4.165 1.00 94.94 87 TRP A CA 1
ATOM 725 C C . TRP A 1 87 ? -14.074 -0.895 5.104 1.00 94.94 87 TRP A C 1
ATOM 727 O O . TRP A 1 87 ? -14.025 -2.033 4.643 1.00 94.94 87 TRP A O 1
ATOM 737 N N . GLY A 1 88 ? -13.937 -0.660 6.411 1.00 94.50 88 GLY A N 1
ATOM 738 C CA . GLY A 1 88 ? -13.870 -1.710 7.428 1.00 94.50 88 GLY A CA 1
ATOM 739 C C . GLY A 1 88 ? -12.482 -1.988 8.008 1.00 94.50 88 GLY A C 1
ATOM 740 O O . GLY A 1 88 ? -12.352 -2.914 8.811 1.00 94.50 88 GLY A O 1
ATOM 741 N N . LEU A 1 89 ?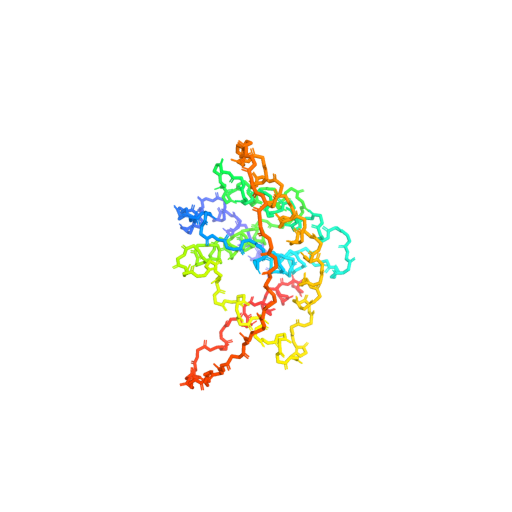 -11.440 -1.212 7.672 1.00 94.06 89 LEU A N 1
ATOM 742 C CA . LEU A 1 89 ? -10.171 -1.314 8.402 1.00 94.06 89 LEU A CA 1
ATOM 743 C C . LEU A 1 89 ? -10.295 -0.725 9.808 1.00 94.06 89 LEU A C 1
ATOM 745 O O . LEU A 1 89 ? -10.945 0.291 10.040 1.00 94.06 89 LEU A O 1
ATOM 749 N N . THR A 1 90 ? -9.608 -1.347 10.764 1.00 92.00 90 THR A N 1
ATOM 750 C CA . THR A 1 90 ? -9.475 -0.770 12.104 1.00 92.00 90 THR A CA 1
ATOM 751 C C . THR A 1 90 ? -8.633 0.503 12.052 1.00 92.00 90 THR A C 1
ATOM 753 O O . THR A 1 90 ? -7.738 0.622 11.218 1.00 92.00 90 THR A O 1
ATOM 756 N N . GLU A 1 91 ? -8.863 1.421 12.991 1.00 90.81 91 GLU A N 1
ATOM 757 C CA . GLU A 1 91 ? -8.129 2.692 13.105 1.00 90.81 91 GLU A CA 1
ATOM 758 C C . GLU A 1 91 ? -6.597 2.505 13.113 1.00 90.81 91 GLU A C 1
ATOM 760 O O . GLU A 1 91 ? -5.854 3.263 12.494 1.00 90.81 91 GLU A O 1
ATOM 765 N N . LEU A 1 92 ? -6.108 1.445 13.766 1.00 90.69 92 LEU A N 1
ATOM 766 C CA . LEU A 1 92 ? -4.682 1.120 13.777 1.00 90.69 92 LEU A CA 1
ATOM 767 C C . LEU A 1 92 ? -4.189 0.643 12.401 1.00 90.69 92 LEU A C 1
ATOM 769 O O . LEU A 1 92 ? -3.152 1.111 11.933 1.00 90.69 92 LEU A O 1
ATOM 773 N N . LYS A 1 93 ? -4.921 -0.271 11.748 1.00 91.94 93 LYS A N 1
ATOM 774 C CA . LYS A 1 93 ? -4.527 -0.820 10.440 1.00 91.94 93 LYS A CA 1
ATOM 775 C C . LYS A 1 93 ? -4.597 0.233 9.340 1.00 91.94 93 LYS A C 1
ATOM 777 O O . LYS A 1 93 ? -3.697 0.282 8.506 1.00 91.94 93 LYS A O 1
ATOM 782 N N . SER A 1 94 ? -5.624 1.085 9.345 1.00 94.88 94 SER A N 1
ATOM 783 C CA . SER A 1 94 ? -5.744 2.182 8.382 1.00 94.88 94 SER A CA 1
ATOM 784 C C . SER A 1 94 ? -4.571 3.150 8.521 1.00 94.88 94 SER A C 1
ATOM 786 O O . SER A 1 94 ? -3.926 3.466 7.525 1.00 94.88 94 SER A O 1
ATOM 788 N N . ARG A 1 95 ? -4.208 3.543 9.749 1.00 94.06 95 ARG A N 1
ATOM 789 C CA . ARG A 1 95 ? -3.037 4.394 9.975 1.00 94.06 95 ARG A CA 1
ATOM 790 C C . ARG A 1 95 ? -1.739 3.731 9.546 1.00 94.06 95 ARG A C 1
ATOM 792 O O . ARG A 1 95 ? -0.938 4.364 8.870 1.00 94.06 95 ARG A O 1
ATOM 799 N N . GLN A 1 96 ? -1.513 2.473 9.920 1.00 93.62 96 GLN A N 1
ATOM 800 C CA . GLN A 1 96 ? -0.311 1.742 9.511 1.00 93.62 96 GLN A CA 1
ATOM 801 C C . GLN A 1 96 ? -0.191 1.675 7.986 1.00 93.62 96 GLN A C 1
ATOM 803 O O . GLN A 1 96 ? 0.878 1.956 7.448 1.00 93.62 96 GLN A O 1
ATOM 808 N N . PHE A 1 97 ? -1.295 1.372 7.298 1.00 96.19 97 PHE A N 1
ATOM 809 C CA . PHE A 1 97 ? -1.364 1.374 5.841 1.00 96.19 97 PHE A CA 1
ATOM 810 C C . PHE A 1 97 ? -0.985 2.741 5.265 1.00 96.19 97 PHE A C 1
ATOM 812 O O . PHE A 1 97 ? -0.094 2.824 4.420 1.00 96.19 97 PHE A O 1
ATOM 819 N N . VAL A 1 98 ? -1.631 3.816 5.730 1.00 96.06 98 VAL A N 1
ATOM 820 C CA . VAL A 1 98 ? -1.426 5.159 5.174 1.00 96.06 98 VAL A CA 1
ATOM 821 C C . VAL A 1 98 ? -0.031 5.677 5.487 1.00 96.06 98 VAL A C 1
ATOM 823 O O . VAL A 1 98 ? 0.627 6.161 4.579 1.00 96.06 98 VAL A O 1
ATOM 826 N N . VAL A 1 99 ? 0.468 5.531 6.716 1.00 95.62 99 VAL A N 1
ATOM 827 C CA . VAL A 1 99 ? 1.843 5.910 7.089 1.00 95.62 99 VAL A CA 1
ATOM 828 C C . VAL A 1 99 ? 2.859 5.208 6.202 1.00 95.62 99 VAL A C 1
ATOM 830 O O . VAL A 1 99 ? 3.785 5.842 5.694 1.00 95.62 99 VAL A O 1
ATOM 833 N N . HIS A 1 100 ? 2.691 3.904 6.002 1.00 96.31 100 HIS A N 1
ATOM 834 C CA . HIS A 1 100 ? 3.597 3.120 5.178 1.00 96.31 100 HIS A CA 1
ATOM 835 C C . HIS A 1 100 ? 3.555 3.561 3.713 1.00 96.31 100 HIS A C 1
ATOM 837 O O . HIS A 1 100 ? 4.591 3.872 3.128 1.00 96.31 100 HIS A O 1
ATOM 843 N N . LEU A 1 101 ? 2.357 3.682 3.141 1.00 96.56 101 LEU A N 1
ATOM 844 C CA . LEU A 1 101 ? 2.178 4.151 1.772 1.00 96.56 101 LEU A CA 1
ATOM 845 C C . LEU A 1 101 ? 2.713 5.576 1.581 1.00 96.56 101 LEU A C 1
ATOM 847 O O . LEU A 1 101 ? 3.382 5.852 0.590 1.00 96.56 101 LEU A O 1
ATOM 851 N N . TRP A 1 102 ? 2.488 6.472 2.543 1.00 96.19 102 TRP A N 1
ATOM 852 C CA . TRP A 1 102 ? 2.974 7.847 2.479 1.00 96.19 102 TRP A CA 1
ATOM 853 C C . TRP A 1 102 ? 4.498 7.915 2.519 1.00 96.19 102 TRP A C 1
ATOM 855 O O . TRP A 1 102 ? 5.083 8.634 1.718 1.00 96.19 102 TRP A O 1
ATOM 865 N N . ASN A 1 103 ? 5.151 7.118 3.372 1.00 95.81 103 ASN A N 1
ATOM 866 C CA . ASN A 1 103 ? 6.612 6.995 3.376 1.00 95.81 103 ASN A CA 1
ATOM 867 C C . ASN A 1 103 ? 7.146 6.561 2.005 1.00 95.81 103 ASN A C 1
ATOM 869 O O . ASN A 1 103 ? 8.079 7.172 1.490 1.00 95.81 103 ASN A O 1
ATOM 873 N N . VAL A 1 104 ? 6.517 5.557 1.392 1.00 95.88 104 VAL A N 1
ATOM 874 C CA . VAL A 1 104 ? 6.890 5.048 0.064 1.00 95.88 104 VAL A CA 1
ATOM 875 C C . VAL A 1 104 ? 6.722 6.123 -1.017 1.00 95.88 104 VAL A C 1
ATOM 877 O O . VAL A 1 104 ? 7.592 6.281 -1.871 1.00 95.88 104 VAL A O 1
ATOM 880 N N . LEU A 1 105 ? 5.638 6.904 -0.976 1.00 95.56 105 LEU A N 1
ATOM 881 C CA . LEU A 1 105 ? 5.399 8.005 -1.918 1.00 95.56 105 LEU A CA 1
ATOM 882 C C . LEU A 1 105 ? 6.378 9.167 -1.717 1.00 95.56 105 LEU A C 1
ATOM 884 O O . LEU A 1 105 ? 6.876 9.737 -2.688 1.00 95.56 105 LEU A O 1
ATOM 888 N N . VAL A 1 106 ? 6.663 9.517 -0.464 1.00 95.00 106 VAL A N 1
ATOM 889 C CA . VAL A 1 106 ? 7.641 10.548 -0.110 1.00 95.00 106 VAL A CA 1
ATOM 890 C C . VAL A 1 106 ? 9.022 10.131 -0.605 1.00 95.00 106 VAL A C 1
ATOM 892 O O . VAL A 1 106 ? 9.643 10.899 -1.336 1.00 95.00 106 VAL A O 1
ATOM 895 N N . GLU A 1 107 ? 9.460 8.905 -0.312 1.00 95.50 107 GLU A N 1
ATOM 896 C CA . GLU A 1 107 ? 10.715 8.341 -0.820 1.00 95.50 107 GLU A CA 1
ATOM 897 C C . GLU A 1 107 ? 10.769 8.403 -2.352 1.00 95.50 107 GLU A C 1
ATOM 899 O O . GLU A 1 107 ? 11.708 8.967 -2.916 1.00 95.50 107 GLU A O 1
ATOM 904 N N . ALA A 1 108 ? 9.730 7.905 -3.030 1.00 95.56 108 ALA A N 1
ATOM 905 C CA . ALA A 1 108 ? 9.633 7.928 -4.485 1.00 95.56 108 ALA A CA 1
ATOM 906 C C . ALA A 1 108 ? 9.775 9.346 -5.059 1.00 95.56 108 ALA A C 1
ATOM 908 O O . ALA A 1 108 ? 10.418 9.530 -6.088 1.00 95.56 108 ALA A O 1
ATOM 909 N N . SER A 1 109 ? 9.227 10.360 -4.381 1.00 94.81 109 SER A N 1
ATOM 910 C CA . SER A 1 109 ? 9.279 11.754 -4.837 1.00 94.81 109 SER A CA 1
ATOM 911 C C . SER A 1 109 ? 10.683 12.384 -4.805 1.00 94.81 109 SER A C 1
ATOM 913 O O . SER A 1 109 ? 10.931 13.380 -5.498 1.00 94.81 109 SER A O 1
ATOM 915 N N . TYR A 1 110 ? 11.606 11.803 -4.029 1.00 93.50 110 TYR A N 1
ATOM 916 C CA . TYR A 1 110 ? 13.010 12.216 -3.962 1.00 93.50 110 TYR A CA 1
ATOM 917 C C . TYR A 1 110 ? 13.924 11.416 -4.900 1.00 93.50 110 TYR A C 1
ATOM 919 O O . TYR A 1 110 ? 15.032 11.869 -5.188 1.00 93.50 110 TYR A O 1
ATOM 927 N N . GLN A 1 111 ? 13.472 10.269 -5.410 1.00 93.25 111 GLN A N 1
ATOM 928 C CA . GLN A 1 111 ? 14.245 9.437 -6.330 1.00 93.25 111 GLN A CA 1
ATOM 929 C C . GLN A 1 111 ? 14.182 9.969 -7.766 1.00 93.25 111 GLN A C 1
ATOM 931 O O . GLN A 1 111 ? 13.136 10.409 -8.241 1.00 93.25 111 GLN A O 1
ATOM 936 N N . ILE A 1 112 ? 15.299 9.880 -8.496 1.00 90.31 112 ILE A N 1
ATOM 937 C CA . ILE A 1 112 ? 15.409 10.379 -9.882 1.00 90.31 112 ILE A CA 1
ATOM 938 C C . ILE A 1 112 ? 14.408 9.677 -10.805 1.00 90.31 112 ILE A C 1
ATOM 940 O O . ILE A 1 112 ? 13.786 10.314 -11.650 1.00 90.31 112 ILE A O 1
ATOM 944 N N . GLN A 1 113 ? 14.245 8.364 -10.638 1.00 91.44 113 GLN A N 1
ATOM 945 C CA . GLN A 1 113 ? 13.336 7.577 -11.469 1.00 91.44 113 GLN A CA 1
ATOM 946 C C . GLN A 1 113 ? 11.884 7.589 -10.957 1.00 91.44 113 GLN A C 1
ATOM 948 O O . GLN A 1 113 ? 11.010 6.978 -11.577 1.00 91.44 113 GLN A O 1
ATOM 953 N N . GLY A 1 114 ? 11.617 8.250 -9.824 1.00 92.31 114 GLY A N 1
ATOM 954 C CA . GLY A 1 114 ? 10.283 8.291 -9.233 1.00 92.31 114 GLY A CA 1
ATOM 955 C C . GLY A 1 114 ? 9.821 6.971 -8.621 1.00 92.31 114 GLY A C 1
ATOM 956 O O . GLY A 1 114 ? 8.616 6.750 -8.500 1.00 92.31 114 GLY A O 1
ATOM 957 N N . ILE A 1 115 ? 10.749 6.061 -8.316 1.00 93.75 115 ILE A N 1
ATOM 958 C CA . ILE A 1 115 ? 10.460 4.720 -7.797 1.00 93.75 115 ILE A CA 1
ATOM 959 C C . ILE A 1 115 ? 11.212 4.546 -6.478 1.00 93.75 115 ILE A C 1
ATOM 961 O O . ILE A 1 115 ? 12.403 4.848 -6.425 1.00 93.75 115 ILE A O 1
ATOM 965 N N . PRO A 1 116 ? 10.545 4.065 -5.423 1.00 94.69 116 PRO A N 1
ATOM 966 C CA . PRO A 1 116 ? 11.180 3.816 -4.138 1.00 94.69 116 PRO A CA 1
ATOM 967 C C . PRO A 1 116 ? 11.976 2.504 -4.164 1.00 94.69 116 PRO A C 1
ATOM 969 O O . PRO A 1 116 ? 11.618 1.554 -4.870 1.00 94.69 116 PRO A O 1
ATOM 972 N N . ALA A 1 117 ? 13.023 2.408 -3.344 1.00 93.56 117 ALA A N 1
ATOM 973 C CA . ALA A 1 117 ? 13.948 1.274 -3.340 1.00 93.56 117 ALA A CA 1
ATOM 974 C C . ALA A 1 117 ? 13.246 -0.055 -3.013 1.00 93.56 117 ALA A C 1
ATOM 976 O O . ALA A 1 117 ? 13.630 -1.119 -3.504 1.00 93.56 117 ALA A O 1
ATOM 977 N N . CYS A 1 118 ? 12.185 -0.016 -2.200 1.00 92.75 118 CYS A N 1
ATOM 978 C CA . CYS A 1 118 ? 11.392 -1.203 -1.884 1.00 92.75 118 CYS A CA 1
ATOM 979 C C . CYS A 1 118 ? 10.731 -1.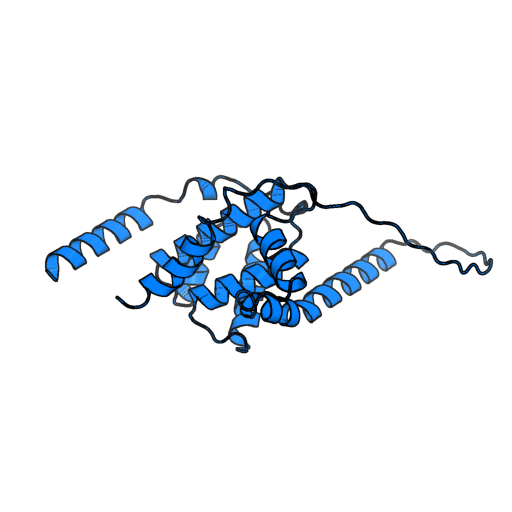832 -3.123 1.00 92.75 118 CYS A C 1
ATOM 981 O O . CYS A 1 118 ? 10.732 -3.057 -3.255 1.00 92.75 118 CYS A O 1
ATOM 983 N N . VAL A 1 119 ? 10.238 -1.013 -4.054 1.00 95.38 119 VAL A N 1
ATOM 984 C CA . VAL A 1 119 ? 9.623 -1.469 -5.307 1.00 95.38 119 VAL A CA 1
ATOM 985 C C . VAL A 1 119 ? 10.689 -2.016 -6.251 1.00 95.38 119 VAL A C 1
ATOM 987 O O . VAL A 1 119 ? 10.521 -3.104 -6.796 1.00 95.38 119 VAL A O 1
ATOM 990 N N . GLU A 1 120 ? 11.829 -1.334 -6.380 1.00 94.69 120 GLU A N 1
ATOM 991 C CA . GLU A 1 120 ? 12.941 -1.822 -7.207 1.00 94.69 120 GLU A CA 1
ATOM 992 C C . GLU A 1 120 ? 13.457 -3.186 -6.739 1.00 94.69 120 GLU A C 1
ATOM 994 O O . GLU A 1 120 ? 13.714 -4.075 -7.555 1.00 94.69 120 GLU A O 1
ATOM 999 N N . ASN A 1 121 ? 13.557 -3.380 -5.423 1.00 95.12 121 ASN A N 1
ATOM 1000 C CA . ASN A 1 121 ? 13.965 -4.653 -4.840 1.00 95.12 121 ASN A CA 1
ATOM 1001 C C . ASN A 1 121 ? 12.956 -5.771 -5.138 1.00 95.12 121 ASN A C 1
ATOM 1003 O O . ASN A 1 121 ? 13.367 -6.882 -5.472 1.00 95.12 121 ASN A O 1
ATOM 1007 N N . LEU A 1 122 ? 11.650 -5.500 -5.049 1.00 94.75 122 LEU A N 1
ATOM 1008 C CA . LEU A 1 122 ? 10.615 -6.482 -5.388 1.00 94.75 122 LEU A CA 1
ATOM 1009 C C . LEU A 1 122 ? 10.666 -6.863 -6.870 1.00 94.75 122 LEU A C 1
ATOM 1011 O O . LEU A 1 122 ? 10.666 -8.048 -7.203 1.00 94.75 122 LEU A O 1
ATOM 1015 N N . GLU A 1 123 ? 10.800 -5.885 -7.762 1.00 94.00 123 GLU A N 1
ATOM 1016 C CA . GLU A 1 123 ? 10.944 -6.153 -9.192 1.00 94.00 123 GLU A CA 1
ATOM 1017 C C . GLU A 1 123 ? 12.208 -6.956 -9.518 1.00 94.00 123 GLU A C 1
ATOM 1019 O O . GLU A 1 123 ? 12.170 -7.863 -10.354 1.00 94.00 123 GLU A O 1
ATOM 1024 N N . ALA A 1 124 ? 13.331 -6.652 -8.862 1.00 94.88 124 ALA A N 1
ATOM 1025 C CA . ALA A 1 124 ? 14.569 -7.408 -9.028 1.00 94.88 124 ALA A CA 1
ATOM 1026 C C . ALA A 1 124 ? 14.394 -8.876 -8.608 1.00 94.88 124 ALA A C 1
ATOM 1028 O O . ALA A 1 124 ? 14.852 -9.776 -9.314 1.00 94.88 124 ALA A O 1
ATOM 1029 N N . ARG A 1 125 ? 13.677 -9.130 -7.507 1.00 93.75 125 ARG A N 1
ATOM 1030 C CA . ARG A 1 125 ? 13.367 -10.486 -7.028 1.00 93.75 125 ARG A CA 1
ATOM 1031 C C . ARG A 1 125 ? 12.434 -11.243 -7.972 1.00 93.75 125 ARG A C 1
ATOM 1033 O O . ARG A 1 125 ? 12.674 -12.417 -8.238 1.00 93.75 125 ARG A O 1
ATOM 1040 N N . VAL A 1 126 ? 11.433 -10.573 -8.551 1.00 94.06 126 VAL A N 1
ATOM 1041 C CA . VAL A 1 126 ? 10.559 -11.186 -9.569 1.00 94.06 126 VAL A CA 1
ATOM 1042 C C . VAL A 1 126 ? 11.363 -11.579 -10.806 1.00 94.06 126 VAL A C 1
ATOM 1044 O O . VAL A 1 126 ? 11.219 -12.693 -11.305 1.00 94.06 126 VAL A O 1
ATOM 1047 N N . LYS A 1 127 ? 12.269 -10.710 -11.275 1.00 93.44 127 LYS A N 1
ATOM 1048 C CA . LYS A 1 127 ? 13.176 -11.026 -12.395 1.00 93.44 127 LYS A CA 1
ATOM 1049 C C . LYS A 1 127 ? 14.091 -12.209 -12.077 1.00 93.44 127 LYS A C 1
ATOM 1051 O O . LYS A 1 127 ? 14.365 -13.018 -12.959 1.00 93.44 127 LYS A O 1
ATOM 1056 N N . ALA A 1 128 ? 14.518 -12.331 -10.822 1.00 95.06 128 ALA A N 1
ATOM 1057 C CA . ALA A 1 128 ? 15.297 -13.460 -10.323 1.00 95.06 128 ALA A CA 1
ATOM 1058 C C . ALA A 1 128 ? 14.466 -14.736 -10.066 1.00 95.06 128 ALA A C 1
ATOM 1060 O O . ALA A 1 128 ? 15.035 -15.739 -9.647 1.00 95.06 128 ALA A O 1
ATOM 1061 N N . LYS A 1 129 ? 13.149 -14.724 -10.337 1.00 92.94 129 LYS A N 1
ATOM 1062 C CA . LYS A 1 129 ? 12.214 -15.844 -10.113 1.00 92.94 129 LYS A CA 1
ATOM 1063 C C . LYS A 1 129 ? 12.171 -16.331 -8.659 1.00 92.94 129 LYS A C 1
ATOM 1065 O O . LYS A 1 129 ? 11.987 -17.518 -8.403 1.00 92.94 129 LYS A O 1
ATOM 1070 N N . ASP A 1 130 ? 12.329 -15.413 -7.712 1.00 92.00 130 ASP A N 1
ATOM 1071 C CA . ASP A 1 130 ? 12.189 -15.711 -6.289 1.00 92.00 130 ASP A CA 1
ATOM 1072 C C . ASP A 1 130 ? 10.728 -16.078 -5.959 1.00 92.00 130 ASP A C 1
ATOM 1074 O O . ASP A 1 130 ? 9.793 -15.334 -6.265 1.00 92.00 130 ASP A O 1
ATOM 1078 N N . SER A 1 131 ? 10.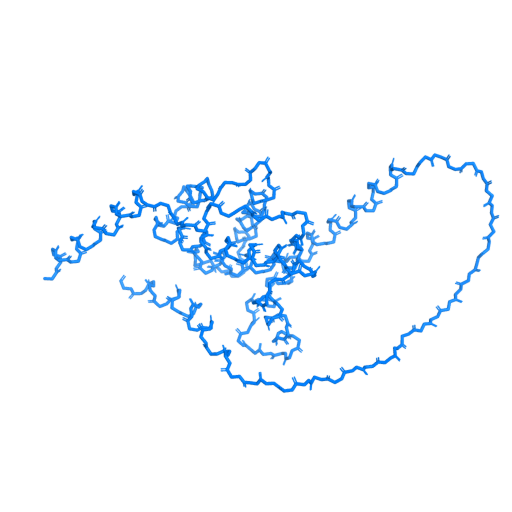524 -17.239 -5.331 1.00 89.25 131 SER A N 1
ATOM 1079 C CA . SER A 1 131 ? 9.201 -17.760 -4.967 1.00 89.25 131 SER A CA 1
ATOM 1080 C C . SER A 1 131 ? 8.522 -16.967 -3.847 1.00 89.25 131 SER A C 1
ATOM 1082 O O . SER A 1 131 ? 7.312 -17.069 -3.666 1.00 89.25 131 SER A O 1
ATOM 1084 N N . GLN A 1 132 ? 9.260 -16.138 -3.110 1.00 89.69 132 GLN A N 1
ATOM 1085 C CA . GLN A 1 132 ? 8.702 -15.320 -2.032 1.00 89.69 132 GLN A CA 1
ATOM 1086 C C . GLN A 1 132 ? 7.991 -14.049 -2.523 1.00 89.69 132 GLN A C 1
ATOM 1088 O O . GLN A 1 132 ? 7.386 -13.344 -1.721 1.00 89.69 132 GLN A O 1
ATOM 1093 N N . VAL A 1 133 ? 8.071 -13.721 -3.817 1.00 91.81 133 VAL A N 1
ATOM 1094 C CA . VAL A 1 133 ? 7.453 -12.512 -4.400 1.00 91.81 133 VAL A CA 1
ATOM 1095 C C . VAL A 1 133 ? 6.365 -12.840 -5.424 1.00 91.81 133 VAL A C 1
ATOM 1097 O O . VAL A 1 133 ? 6.068 -12.029 -6.301 1.00 91.81 133 VAL A O 1
ATOM 1100 N N . LEU A 1 134 ? 5.748 -14.020 -5.308 1.00 90.75 134 LEU A N 1
ATOM 1101 C CA . LEU A 1 134 ? 4.670 -14.459 -6.200 1.00 90.75 134 LEU A CA 1
ATOM 1102 C C . LEU A 1 134 ? 3.458 -13.520 -6.162 1.00 90.75 134 LEU A C 1
ATOM 1104 O O . LEU A 1 134 ? 2.941 -13.172 -7.222 1.00 90.75 134 LEU A O 1
ATOM 1108 N N . ASP A 1 135 ? 3.064 -13.045 -4.978 1.00 91.00 135 ASP A N 1
ATOM 1109 C CA . ASP A 1 135 ? 1.951 -12.095 -4.829 1.00 91.00 135 ASP A CA 1
ATOM 1110 C C . ASP A 1 135 ? 2.229 -10.789 -5.586 1.00 91.00 135 ASP A C 1
ATOM 1112 O O . ASP A 1 135 ? 1.375 -10.280 -6.310 1.00 91.00 135 ASP A O 1
ATOM 1116 N N . TYR A 1 136 ? 3.466 -10.288 -5.504 1.00 93.62 136 TYR A N 1
ATOM 1117 C CA . TYR A 1 136 ? 3.884 -9.098 -6.242 1.00 93.62 136 TYR A CA 1
ATOM 1118 C C . TYR A 1 136 ? 3.966 -9.351 -7.755 1.00 93.62 136 TYR A C 1
ATOM 1120 O O . TYR A 1 136 ? 3.538 -8.511 -8.542 1.00 93.62 136 TYR A O 1
ATOM 1128 N N . ALA A 1 137 ? 4.455 -10.517 -8.188 1.00 92.44 137 ALA A N 1
ATOM 1129 C CA . ALA A 1 137 ? 4.459 -10.892 -9.603 1.00 92.44 137 ALA A CA 1
ATOM 1130 C C . ALA A 1 137 ? 3.035 -10.954 -10.184 1.00 92.44 137 ALA A C 1
ATOM 1132 O O . ALA A 1 137 ? 2.799 -10.492 -11.302 1.00 92.44 137 ALA A O 1
ATOM 1133 N N . TYR A 1 138 ? 2.076 -11.474 -9.415 1.00 90.75 138 TYR A N 1
ATOM 1134 C CA . TYR A 1 138 ? 0.674 -11.497 -9.815 1.00 90.75 138 TYR A CA 1
ATOM 1135 C C . TYR A 1 138 ? 0.057 -10.093 -9.818 1.00 90.75 138 TYR A C 1
ATOM 1137 O O . TYR A 1 138 ? -0.616 -9.720 -10.776 1.00 90.75 138 TYR A O 1
ATOM 1145 N N . ALA A 1 139 ? 0.339 -9.273 -8.804 1.00 92.31 139 ALA A N 1
ATOM 1146 C CA . ALA A 1 139 ? -0.082 -7.875 -8.777 1.00 92.31 139 ALA A CA 1
ATOM 1147 C C . ALA A 1 139 ? 0.446 -7.086 -9.989 1.00 92.31 139 ALA A C 1
ATOM 1149 O O . ALA A 1 139 ? -0.274 -6.270 -10.562 1.00 92.31 139 ALA A O 1
ATOM 1150 N N . CYS A 1 140 ? 1.674 -7.368 -10.439 1.00 91.75 140 CYS A N 1
ATOM 1151 C CA . CYS A 1 140 ? 2.210 -6.808 -11.677 1.00 91.75 140 CYS A CA 1
ATOM 1152 C C . CYS A 1 140 ? 1.353 -7.181 -12.889 1.00 91.75 140 CYS A C 1
ATOM 1154 O O . CYS A 1 140 ? 1.107 -6.319 -13.726 1.00 91.75 140 CYS A O 1
ATOM 1156 N N . HIS A 1 141 ? 0.878 -8.428 -12.974 1.00 89.56 141 HIS A N 1
ATOM 1157 C CA . HIS A 1 141 ? -0.010 -8.869 -14.048 1.00 89.56 141 HIS A CA 1
ATOM 1158 C C . HIS A 1 141 ? -1.363 -8.145 -14.012 1.00 89.56 141 HIS A C 1
ATOM 1160 O O . HIS A 1 141 ? -1.797 -7.634 -15.042 1.00 89.56 141 HIS A O 1
ATOM 1166 N N . LEU A 1 142 ? -1.979 -8.018 -12.831 1.00 87.44 142 LEU A N 1
ATOM 1167 C CA . LEU A 1 142 ? -3.238 -7.280 -12.660 1.00 87.44 142 LEU A CA 1
ATOM 1168 C C . LEU A 1 142 ? -3.119 -5.793 -13.019 1.00 87.44 142 LEU A C 1
ATOM 1170 O O . LEU A 1 142 ? -4.054 -5.198 -13.539 1.00 87.44 142 LEU A O 1
ATOM 1174 N N . ALA A 1 143 ? -1.963 -5.183 -12.765 1.00 87.25 143 ALA A N 1
ATOM 1175 C CA . ALA A 1 143 ? -1.717 -3.773 -13.050 1.00 87.25 143 ALA A CA 1
ATOM 1176 C C . ALA A 1 143 ? -1.439 -3.471 -14.541 1.00 87.25 143 ALA A C 1
ATOM 1178 O O . ALA A 1 143 ? -1.379 -2.295 -14.932 1.00 87.25 143 ALA A O 1
ATOM 1179 N N . LEU A 1 144 ? -1.225 -4.494 -15.384 1.00 82.56 144 LEU A N 1
ATOM 1180 C CA . LEU A 1 144 ? -0.871 -4.324 -16.802 1.00 82.56 144 LEU A CA 1
ATOM 1181 C C . LEU A 1 144 ? -1.926 -3.563 -17.623 1.00 82.56 144 LEU A C 1
ATOM 1183 O O . LEU A 1 144 ? -1.520 -2.637 -18.333 1.00 82.56 144 LEU A O 1
ATOM 1187 N N . PRO A 1 145 ? -3.235 -3.879 -17.549 1.00 79.12 145 PRO A N 1
ATOM 1188 C CA . PRO A 1 145 ? -4.244 -3.231 -18.390 1.00 79.12 145 PRO A CA 1
ATOM 1189 C C . PRO A 1 145 ? -4.297 -1.719 -18.160 1.00 79.12 145 PRO A C 1
ATOM 1191 O O . PRO A 1 145 ? -4.289 -0.929 -19.103 1.00 79.12 145 PRO A O 1
ATOM 1194 N N . PHE A 1 146 ? -4.231 -1.291 -16.900 1.00 70.56 146 PHE A N 1
ATOM 1195 C CA . PHE A 1 146 ? -4.250 0.128 -16.553 1.00 70.56 146 PHE A CA 1
ATOM 1196 C C . PHE A 1 146 ? -2.963 0.862 -16.927 1.00 70.56 146 PHE A C 1
ATOM 1198 O O . PHE A 1 146 ? -2.978 2.051 -17.248 1.00 70.56 146 PHE A O 1
ATOM 1205 N N . SER A 1 147 ? -1.841 0.143 -16.910 1.00 62.19 147 SER A N 1
ATOM 1206 C CA . SER A 1 147 ? -0.554 0.662 -17.361 1.00 62.19 147 SER A CA 1
ATOM 1207 C C . SER A 1 147 ? -0.539 0.937 -18.866 1.00 62.19 147 SER A C 1
ATOM 1209 O O . SER A 1 147 ? 0.090 1.902 -19.294 1.00 62.19 147 SER A O 1
ATOM 1211 N N . GLN A 1 148 ? -1.207 0.096 -19.660 1.00 60.78 148 GLN A N 1
ATOM 1212 C CA . GLN A 1 148 ? -1.347 0.268 -21.110 1.00 60.78 148 GLN A CA 1
ATOM 1213 C C . GLN A 1 148 ? -2.352 1.379 -21.436 1.00 60.78 148 GLN A C 1
ATOM 1215 O O . GLN A 1 148 ? -2.032 2.289 -22.195 1.00 60.78 148 GLN A O 1
ATOM 1220 N N . TYR A 1 149 ? -3.499 1.397 -20.753 1.00 58.75 149 TYR A N 1
ATOM 1221 C CA . TYR A 1 149 ? -4.522 2.429 -20.930 1.00 58.75 149 TYR A CA 1
ATOM 1222 C C . TYR A 1 149 ? -4.006 3.853 -20.647 1.00 58.75 149 TYR A C 1
ATOM 1224 O O . TYR A 1 149 ? -4.310 4.791 -21.387 1.00 58.75 149 TYR A O 1
ATOM 1232 N N . GLN A 1 150 ? -3.165 4.037 -19.618 1.00 57.06 150 GLN A N 1
ATOM 1233 C CA . GLN A 1 150 ? -2.523 5.335 -19.368 1.00 57.06 150 GLN A CA 1
ATOM 1234 C C . GLN A 1 150 ? -1.579 5.763 -20.506 1.00 57.06 150 GLN A C 1
ATOM 1236 O O . GLN A 1 150 ? -1.543 6.949 -20.835 1.00 57.06 150 GLN A O 1
ATOM 1241 N N . GLN A 1 151 ? -0.850 4.826 -21.126 1.00 59.00 151 GLN A N 1
ATOM 1242 C CA . GLN A 1 151 ? 0.024 5.130 -22.268 1.00 59.00 151 GLN A CA 1
ATOM 1243 C C . GLN A 1 151 ? -0.782 5.549 -23.501 1.00 59.00 151 GLN A C 1
ATOM 1245 O O . GLN A 1 151 ? -0.418 6.524 -24.161 1.00 59.00 151 GLN A O 1
ATOM 1250 N N . ASP A 1 152 ? -1.899 4.874 -23.773 1.00 55.28 152 ASP A N 1
ATOM 1251 C CA . ASP A 1 152 ? -2.766 5.190 -24.911 1.00 55.28 152 ASP A CA 1
ATOM 1252 C C . ASP A 1 152 ? -3.439 6.563 -24.755 1.00 55.28 152 ASP A C 1
ATOM 1254 O O . ASP A 1 152 ? -3.476 7.359 -25.697 1.00 55.28 152 ASP A O 1
ATOM 1258 N N . LEU A 1 153 ? -3.887 6.907 -23.542 1.00 57.03 153 LEU A N 1
ATOM 1259 C CA . LEU A 1 153 ? -4.428 8.234 -23.232 1.00 57.03 153 LEU A CA 1
ATOM 1260 C C . LEU A 1 153 ? -3.384 9.353 -23.355 1.00 57.03 153 LEU A C 1
ATOM 1262 O O . LEU A 1 153 ? -3.712 10.451 -23.816 1.00 57.03 153 LEU A O 1
ATOM 1266 N N . GLN A 1 154 ? -2.132 9.102 -22.963 1.00 57.72 154 GLN A N 1
ATOM 1267 C CA . GLN A 1 154 ? -1.036 10.051 -23.177 1.00 57.72 154 GLN A CA 1
ATOM 1268 C C . GLN A 1 154 ? -0.738 10.234 -24.669 1.00 57.72 154 GLN A C 1
ATOM 1270 O O . GLN A 1 154 ? -0.686 11.372 -25.133 1.00 57.72 154 GLN A O 1
ATOM 1275 N N . GLY A 1 155 ? -0.691 9.146 -25.444 1.00 56.81 155 GLY A N 1
ATOM 1276 C CA . GLY A 1 155 ? -0.539 9.211 -26.900 1.00 56.81 155 GLY A CA 1
ATOM 1277 C C . GLY A 1 155 ? -1.669 9.979 -27.602 1.00 56.81 155 GLY A C 1
ATOM 1278 O O . GLY A 1 155 ? -1.424 10.708 -28.563 1.00 56.81 155 GLY A O 1
ATOM 1279 N N . LEU A 1 156 ? -2.906 9.883 -27.106 1.00 52.88 156 LEU A N 1
ATOM 1280 C CA . LEU A 1 156 ? -4.053 10.652 -27.609 1.00 52.88 156 LEU A CA 1
ATOM 1281 C C . LEU A 1 156 ? -3.992 12.145 -27.228 1.00 52.88 156 LEU A C 1
ATOM 1283 O O . LEU A 1 156 ? -4.373 13.005 -28.028 1.00 52.88 156 LEU A O 1
ATOM 1287 N N . ARG A 1 157 ? -3.477 12.487 -26.039 1.00 55.75 157 ARG A N 1
ATOM 1288 C CA . ARG A 1 157 ? -3.245 13.889 -25.634 1.00 55.75 157 ARG A CA 1
ATOM 1289 C C . ARG A 1 157 ? -2.120 14.550 -26.428 1.00 55.75 157 ARG A C 1
ATOM 1291 O O . ARG A 1 157 ? -2.232 15.724 -26.774 1.00 55.75 157 ARG A O 1
ATOM 1298 N N . ASP A 1 158 ? -1.075 13.808 -26.768 1.00 55.47 158 ASP A N 1
ATOM 1299 C CA . ASP A 1 158 ? 0.019 14.333 -27.587 1.00 55.47 158 ASP A CA 1
ATOM 1300 C C . ASP A 1 158 ? -0.430 14.574 -29.040 1.00 55.47 158 ASP A C 1
ATOM 1302 O O . ASP A 1 158 ? -0.026 15.561 -29.658 1.00 55.47 158 ASP A O 1
ATOM 1306 N N . ARG A 1 159 ? -1.372 13.764 -29.551 1.00 53.00 159 ARG A N 1
ATOM 1307 C CA . ARG A 1 159 ? -2.023 13.973 -30.861 1.00 53.00 159 ARG A CA 1
ATOM 1308 C C . ARG A 1 159 ? -2.989 15.160 -30.900 1.00 53.00 159 ARG A C 1
ATOM 1310 O O . ARG A 1 159 ? -3.168 15.757 -31.955 1.00 53.00 159 ARG A O 1
ATOM 1317 N N . THR A 1 160 ? -3.609 15.531 -29.782 1.00 51.19 160 THR A N 1
ATOM 1318 C CA . THR A 1 160 ? -4.501 16.709 -29.722 1.00 51.19 160 THR A CA 1
ATOM 1319 C C . THR A 1 160 ? -3.753 18.018 -29.453 1.00 51.19 160 THR A C 1
ATOM 1321 O O . THR A 1 160 ? -4.288 19.092 -29.715 1.00 51.19 160 THR A O 1
ATOM 1324 N N . LYS A 1 161 ? -2.490 17.955 -29.005 1.00 49.75 161 LYS A N 1
ATOM 1325 C CA . LYS A 1 161 ? -1.589 19.118 -28.902 1.00 49.75 161 LYS A CA 1
ATOM 1326 C C . LYS A 1 161 ? -0.791 19.404 -30.178 1.00 49.75 161 LYS A C 1
ATOM 1328 O O . LYS A 1 161 ? -0.204 20.483 -30.290 1.00 49.75 161 LYS A O 1
ATOM 1333 N N . SER A 1 162 ? -0.776 18.500 -31.159 1.00 45.66 162 SER A N 1
ATOM 1334 C CA . SER A 1 162 ? -0.242 18.816 -32.484 1.00 45.66 162 SER A CA 1
ATOM 1335 C C . SER A 1 162 ? -1.247 19.662 -33.270 1.00 45.66 162 SER A C 1
ATOM 1337 O O . SER A 1 162 ? -2.247 19.151 -33.767 1.00 45.66 162 SER A O 1
ATOM 1339 N N . LYS A 1 163 ? -0.958 20.966 -33.401 1.00 45.22 163 LYS A N 1
ATOM 1340 C CA . LYS A 1 163 ? -1.524 21.832 -34.453 1.00 45.22 163 LYS A CA 1
ATOM 1341 C C . LYS A 1 163 ? -1.451 21.129 -35.822 1.00 45.22 163 LYS A C 1
ATOM 1343 O O . LYS A 1 163 ? -0.501 20.372 -36.043 1.00 45.22 163 LYS A O 1
ATOM 1348 N N . PRO A 1 164 ? -2.369 21.424 -36.764 1.00 42.97 164 PRO A N 1
ATOM 1349 C CA . PRO A 1 164 ? -2.254 20.925 -38.127 1.00 42.97 164 PRO A CA 1
ATOM 1350 C C . PRO A 1 164 ? -0.938 21.443 -38.717 1.00 42.97 164 PRO A C 1
ATOM 1352 O O . PRO A 1 164 ? -0.726 22.649 -38.832 1.00 42.97 164 PRO A O 1
ATOM 1355 N N . ARG A 1 165 ? -0.014 20.529 -39.021 1.00 43.56 165 ARG A N 1
ATOM 1356 C CA . ARG A 1 165 ? 1.129 20.828 -39.880 1.00 43.56 165 ARG A CA 1
ATOM 1357 C C . ARG A 1 165 ? 0.694 20.553 -41.307 1.00 43.56 165 ARG A C 1
ATOM 1359 O O . ARG A 1 165 ? 0.491 19.399 -41.682 1.00 43.56 165 ARG A O 1
ATOM 1366 N N . ASP A 1 166 ? 0.567 21.636 -42.060 1.00 42.28 166 ASP A N 1
ATOM 1367 C CA . ASP A 1 166 ? 0.558 21.619 -43.512 1.00 42.28 166 ASP A CA 1
ATOM 1368 C C . ASP A 1 166 ? 1.742 20.823 -44.068 1.00 42.28 166 ASP A C 1
ATOM 1370 O O . ASP A 1 166 ? 2.793 20.662 -43.440 1.00 42.28 166 ASP A O 1
ATOM 1374 N N . GLY A 1 167 ? 1.500 20.266 -45.249 1.00 46.66 167 GLY A N 1
ATOM 1375 C CA . GLY A 1 167 ? 2.170 19.088 -45.764 1.00 46.66 167 GLY A CA 1
ATOM 1376 C C . GLY A 1 167 ? 3.682 19.179 -45.961 1.00 46.66 167 GLY A C 1
ATOM 1377 O O . GLY A 1 167 ? 4.252 20.225 -46.255 1.00 46.66 167 GLY A O 1
ATOM 1378 N N . LYS A 1 168 ? 4.304 17.998 -45.919 1.00 37.00 168 LYS A N 1
ATOM 1379 C CA . LYS A 1 168 ? 5.210 17.478 -46.959 1.00 37.00 168 LYS A CA 1
ATOM 1380 C C . LYS A 1 168 ? 5.616 16.041 -46.611 1.00 37.00 168 LYS A C 1
ATOM 1382 O O . LYS A 1 168 ? 6.018 15.749 -45.489 1.00 37.00 168 LYS A O 1
ATOM 1387 N N . ARG A 1 169 ? 5.487 15.145 -47.597 1.00 41.59 169 ARG A N 1
ATOM 1388 C CA . ARG A 1 169 ? 6.099 13.801 -47.628 1.00 41.59 169 ARG A CA 1
ATOM 1389 C C . ARG A 1 169 ? 7.617 13.916 -47.439 1.00 41.59 169 ARG A C 1
ATOM 1391 O O . ARG A 1 169 ? 8.154 14.886 -47.953 1.00 41.59 169 ARG A O 1
ATOM 1398 N N . VAL A 1 170 ? 8.272 12.908 -46.840 1.00 38.84 170 VAL A N 1
ATOM 1399 C CA . VAL A 1 170 ? 9.330 12.053 -47.448 1.00 38.84 170 VAL A CA 1
ATOM 1400 C C . VAL A 1 170 ? 9.669 10.853 -46.521 1.00 38.84 170 VAL A C 1
ATOM 1402 O O . VAL A 1 170 ? 9.901 11.022 -45.332 1.00 38.84 170 VAL A O 1
ATOM 1405 N N . ALA A 1 171 ? 9.642 9.661 -47.134 1.00 34.00 171 ALA A N 1
ATOM 1406 C CA . ALA A 1 171 ? 10.404 8.402 -46.994 1.00 34.00 171 ALA A CA 1
ATOM 1407 C C . ALA A 1 171 ? 11.054 7.883 -45.675 1.00 34.00 171 ALA A C 1
ATOM 1409 O O . ALA A 1 171 ? 11.862 8.540 -45.035 1.00 34.00 171 ALA A O 1
ATOM 1410 N N . SER A 1 172 ? 10.750 6.597 -45.417 1.00 35.47 172 SER A N 1
ATOM 1411 C CA . SER A 1 172 ? 11.597 5.427 -45.063 1.00 35.47 172 SER A CA 1
ATOM 1412 C C . SER A 1 172 ? 12.888 5.558 -44.233 1.00 35.47 172 SER A C 1
ATOM 1414 O O . SER A 1 172 ? 13.815 6.261 -44.620 1.00 35.47 172 SER A O 1
ATOM 1416 N N . GLY A 1 173 ? 13.044 4.662 -43.245 1.00 31.42 173 GLY A N 1
ATOM 1417 C CA . GLY A 1 173 ? 14.358 4.286 -42.704 1.00 31.42 173 GLY A CA 1
ATOM 1418 C C . GLY A 1 173 ? 14.309 3.320 -41.514 1.00 31.42 173 GLY A C 1
ATOM 1419 O O . GLY A 1 173 ? 14.205 3.743 -40.370 1.00 31.42 173 GLY A O 1
ATOM 1420 N N . PHE A 1 174 ? 14.403 2.018 -41.789 1.00 33.22 174 PHE A N 1
ATOM 1421 C CA . PHE A 1 174 ? 14.789 0.964 -40.838 1.00 33.22 174 PHE A CA 1
ATOM 1422 C C . PHE A 1 174 ? 16.215 1.220 -40.308 1.00 33.22 174 PHE A C 1
ATOM 1424 O O . PHE A 1 174 ? 17.090 1.458 -41.132 1.00 33.22 174 PHE A O 1
ATOM 1431 N N . CYS A 1 175 ? 16.491 1.038 -39.006 1.00 31.83 175 CYS A N 1
ATOM 1432 C CA . CYS A 1 175 ? 17.640 0.235 -38.543 1.00 31.83 175 CYS A CA 1
ATOM 1433 C C . CYS A 1 175 ? 17.621 -0.028 -37.023 1.00 31.83 175 CYS A C 1
ATOM 1435 O O . CYS A 1 175 ? 17.281 0.835 -36.219 1.00 31.83 175 CYS A O 1
ATOM 1437 N N . LYS A 1 176 ? 18.005 -1.256 -36.660 1.00 36.44 176 LYS A N 1
ATOM 1438 C CA . LYS A 1 176 ? 18.197 -1.803 -35.307 1.00 36.44 176 LYS A CA 1
ATOM 1439 C C . LYS A 1 176 ? 19.499 -1.273 -34.684 1.00 36.44 176 LYS A C 1
ATOM 1441 O O . LYS A 1 176 ? 20.443 -1.064 -35.435 1.00 36.44 176 LYS A O 1
ATOM 1446 N N . GLN A 1 177 ? 19.586 -1.219 -33.346 1.00 33.06 177 GLN A N 1
ATOM 1447 C CA . GLN A 1 177 ? 20.629 -1.882 -32.523 1.00 33.06 177 GLN A CA 1
ATOM 1448 C C . GLN A 1 177 ? 20.579 -1.457 -31.032 1.00 33.06 177 GLN A C 1
ATOM 1450 O O . GLN A 1 177 ? 20.488 -0.284 -30.690 1.00 33.06 177 GLN A O 1
ATOM 1455 N N . GLN A 1 178 ? 20.669 -2.460 -30.157 1.00 30.42 178 GLN A N 1
ATOM 1456 C CA . GLN A 1 178 ? 21.052 -2.462 -28.731 1.00 30.42 178 GLN A CA 1
ATOM 1457 C C . GLN A 1 178 ? 22.203 -3.497 -28.608 1.00 30.42 178 GLN A C 1
ATOM 1459 O O . GLN A 1 178 ? 22.294 -4.341 -29.505 1.00 30.42 178 GLN A O 1
ATOM 1464 N N . PRO A 1 179 ? 22.909 -3.663 -27.465 1.00 51.75 179 PRO A N 1
ATOM 1465 C CA . PRO A 1 179 ? 23.490 -2.736 -26.473 1.00 51.75 179 PRO A CA 1
ATOM 1466 C C . PRO A 1 179 ? 24.991 -3.110 -26.212 1.00 51.75 179 PRO A C 1
ATOM 1468 O O . PRO A 1 179 ? 25.577 -3.791 -27.055 1.00 51.75 179 PRO A O 1
ATOM 1471 N N . PRO A 1 180 ? 25.646 -2.745 -25.078 1.00 37.84 180 PRO A N 1
ATOM 1472 C CA . PRO A 1 180 ? 25.843 -3.801 -24.065 1.00 37.84 180 PRO A CA 1
ATOM 1473 C C . PRO A 1 180 ? 25.900 -3.377 -22.573 1.00 37.84 180 PRO A C 1
ATOM 1475 O O . PRO A 1 180 ? 25.860 -2.209 -22.199 1.00 37.84 180 PRO A O 1
ATOM 1478 N N . LEU A 1 181 ? 25.959 -4.437 -21.756 1.00 33.94 181 LEU A N 1
ATOM 1479 C CA . LEU A 1 181 ? 25.870 -4.614 -20.301 1.00 33.94 181 LEU A CA 1
ATOM 1480 C C . LEU A 1 181 ? 26.928 -3.907 -19.428 1.00 33.94 181 LEU A C 1
ATOM 1482 O O . LEU A 1 181 ? 28.107 -3.876 -19.770 1.00 33.94 181 LEU A O 1
ATOM 1486 N N . ALA A 1 182 ? 26.532 -3.542 -18.200 1.00 32.38 182 ALA A N 1
ATOM 1487 C CA . ALA A 1 182 ? 27.438 -3.292 -17.074 1.00 32.38 182 ALA A CA 1
ATOM 1488 C C . ALA A 1 182 ? 27.021 -4.101 -15.823 1.00 32.38 182 ALA A C 1
ATOM 1490 O O . ALA A 1 182 ? 25.837 -4.303 -15.556 1.00 32.38 182 ALA A O 1
ATOM 1491 N N . LYS A 1 183 ? 28.033 -4.605 -15.105 1.00 34.09 183 LYS A N 1
ATOM 1492 C CA . LYS A 1 183 ? 27.993 -5.600 -14.014 1.00 34.09 183 LYS A CA 1
ATOM 1493 C C . LYS A 1 183 ? 27.495 -5.011 -12.676 1.00 34.09 183 LYS A C 1
ATOM 1495 O O . LYS A 1 183 ? 27.729 -3.830 -12.430 1.00 34.09 183 LYS A O 1
ATOM 1500 N N . PRO A 1 184 ? 26.910 -5.817 -11.766 1.00 33.53 184 PRO A N 1
ATOM 1501 C CA . PRO A 1 184 ? 26.568 -5.366 -10.420 1.00 33.53 184 PRO A CA 1
ATOM 1502 C C . PRO A 1 184 ? 27.767 -5.440 -9.458 1.00 33.53 184 PRO A C 1
ATOM 1504 O O . PRO A 1 184 ? 28.470 -6.447 -9.386 1.00 33.53 184 PRO A O 1
ATOM 1507 N N . SER A 1 185 ? 27.965 -4.354 -8.708 1.00 33.91 185 SER A N 1
ATOM 1508 C CA . SER A 1 185 ? 28.918 -4.220 -7.603 1.00 33.91 185 SER A CA 1
ATOM 1509 C C . SER A 1 185 ? 28.252 -4.587 -6.274 1.00 33.91 185 SER A C 1
ATOM 1511 O O . SER A 1 185 ? 27.127 -4.185 -5.980 1.00 33.91 185 SER A O 1
ATOM 1513 N N . THR A 1 186 ? 28.969 -5.381 -5.489 1.00 35.66 186 THR A N 1
ATOM 1514 C CA . THR A 1 186 ? 28.646 -5.892 -4.157 1.00 35.66 186 THR A CA 1
ATOM 1515 C C . THR A 1 186 ? 28.633 -4.798 -3.090 1.00 35.66 186 THR A C 1
ATOM 1517 O O . THR A 1 186 ? 29.625 -4.086 -2.949 1.00 35.66 186 THR A O 1
ATOM 1520 N N . LYS A 1 187 ? 27.577 -4.757 -2.267 1.00 31.70 187 LYS A N 1
ATOM 1521 C CA . LYS A 1 187 ? 27.658 -4.589 -0.802 1.00 31.70 187 LYS A CA 1
ATOM 1522 C C . LYS A 1 187 ? 26.311 -4.942 -0.154 1.00 31.70 187 LYS A C 1
ATOM 1524 O O . LYS A 1 187 ? 25.359 -4.169 -0.122 1.00 31.70 187 LYS A O 1
ATOM 1529 N N . VAL A 1 188 ? 26.276 -6.197 0.274 1.00 44.22 188 VAL A N 1
ATOM 1530 C CA . VAL A 1 188 ? 25.434 -6.815 1.306 1.00 44.22 188 VAL A CA 1
ATOM 1531 C C . VAL A 1 188 ? 25.781 -6.091 2.625 1.00 44.22 188 VAL A C 1
ATOM 1533 O O . VAL A 1 188 ? 26.952 -5.797 2.828 1.00 44.22 188 VAL A O 1
ATOM 1536 N N . ASP A 1 189 ? 24.841 -5.470 3.353 1.00 40.19 189 ASP A N 1
ATOM 1537 C CA . ASP A 1 189 ? 24.417 -5.975 4.680 1.00 40.19 189 ASP A CA 1
ATOM 1538 C C . ASP A 1 189 ? 23.404 -5.042 5.404 1.00 40.19 189 ASP A C 1
ATOM 1540 O O . ASP A 1 189 ? 23.528 -4.744 6.586 1.00 40.19 189 ASP A O 1
ATOM 1544 N N . GLN A 1 190 ? 22.357 -4.555 4.725 1.00 37.78 190 GLN A N 1
ATOM 1545 C CA . GLN A 1 190 ? 21.247 -3.833 5.404 1.00 37.78 190 GLN A CA 1
ATOM 1546 C C . GLN A 1 190 ? 19.842 -4.335 5.014 1.00 37.78 190 GLN A C 1
ATOM 1548 O O . GLN A 1 190 ? 18.829 -3.720 5.326 1.00 37.78 190 GLN A O 1
ATOM 1553 N N . ARG A 1 191 ? 19.755 -5.477 4.318 1.00 45.25 191 ARG A N 1
ATOM 1554 C CA . ARG A 1 191 ? 18.539 -5.941 3.616 1.00 45.25 191 ARG A CA 1
ATOM 1555 C C . ARG A 1 191 ? 17.616 -6.879 4.409 1.00 45.25 191 ARG A C 1
ATOM 1557 O O . ARG A 1 191 ? 16.619 -7.328 3.851 1.00 45.25 191 ARG A O 1
ATOM 1564 N N . ARG A 1 192 ? 17.916 -7.186 5.676 1.00 39.44 192 ARG A N 1
ATOM 1565 C CA . ARG A 1 192 ? 17.096 -8.113 6.485 1.00 39.44 192 ARG A CA 1
ATOM 1566 C C . ARG A 1 192 ? 15.910 -7.455 7.208 1.00 39.44 192 ARG A C 1
ATOM 1568 O O . ARG A 1 192 ? 14.889 -8.111 7.364 1.00 39.44 192 ARG A O 1
ATOM 1575 N N . ASP A 1 193 ? 15.960 -6.155 7.492 1.00 43.56 193 ASP A N 1
ATOM 1576 C CA . ASP A 1 193 ? 14.956 -5.484 8.344 1.00 43.56 193 ASP A CA 1
ATOM 1577 C C . ASP A 1 193 ? 13.587 -5.215 7.691 1.00 43.56 193 ASP A C 1
ATOM 1579 O O . ASP A 1 193 ? 12.600 -4.949 8.376 1.00 43.56 193 ASP A O 1
ATOM 1583 N N . MET A 1 194 ? 13.487 -5.246 6.359 1.00 46.84 194 MET A N 1
ATOM 1584 C CA . MET A 1 194 ? 12.273 -4.779 5.671 1.00 46.84 194 MET A CA 1
ATOM 1585 C C . MET A 1 194 ? 11.245 -5.894 5.417 1.00 46.84 194 MET A C 1
ATOM 1587 O O . MET A 1 194 ? 10.050 -5.618 5.318 1.00 46.84 194 MET A O 1
ATOM 1591 N N . ILE A 1 195 ? 11.690 -7.155 5.345 1.00 46.50 195 ILE A N 1
ATOM 1592 C CA . ILE A 1 195 ? 10.806 -8.322 5.175 1.00 46.50 195 ILE A CA 1
ATOM 1593 C C . ILE A 1 195 ? 10.129 -8.676 6.502 1.00 46.50 195 ILE A C 1
ATOM 1595 O O . ILE A 1 195 ? 8.938 -8.982 6.501 1.00 46.50 195 ILE A O 1
ATOM 1599 N N . GLU A 1 196 ? 10.821 -8.521 7.635 1.00 40.88 196 GLU A N 1
ATOM 1600 C CA . GLU A 1 196 ? 10.207 -8.704 8.956 1.00 40.88 196 GLU A CA 1
ATOM 1601 C C . GLU A 1 196 ? 9.024 -7.756 9.180 1.00 40.88 196 GLU A C 1
ATOM 1603 O O . GLU A 1 196 ? 8.065 -8.145 9.837 1.00 40.88 196 GLU A O 1
ATOM 1608 N N . ARG A 1 197 ? 9.009 -6.566 8.560 1.00 49.06 197 ARG A N 1
ATOM 1609 C CA . ARG A 1 197 ? 7.901 -5.595 8.673 1.00 49.06 197 ARG A CA 1
ATOM 1610 C C . ARG A 1 197 ? 6.650 -5.955 7.863 1.00 49.06 197 ARG A C 1
ATOM 1612 O O . ARG A 1 197 ? 5.545 -5.608 8.269 1.00 49.06 197 ARG A O 1
ATOM 1619 N N . LEU A 1 198 ? 6.799 -6.664 6.741 1.00 43.12 198 LEU A N 1
ATOM 1620 C CA . LEU A 1 198 ? 5.656 -7.192 5.978 1.00 43.12 198 LEU A CA 1
ATOM 1621 C C . LEU A 1 198 ? 5.145 -8.513 6.573 1.00 43.12 198 LEU A C 1
ATOM 1623 O O . LEU A 1 198 ? 3.943 -8.768 6.549 1.00 43.12 198 LEU A O 1
ATOM 1627 N N . VAL A 1 199 ? 6.033 -9.320 7.165 1.00 41.50 199 VAL A N 1
ATOM 1628 C CA . VAL A 1 199 ? 5.666 -10.548 7.890 1.00 41.50 199 VAL A CA 1
ATOM 1629 C C . VAL A 1 199 ? 4.972 -10.224 9.221 1.00 41.50 199 VAL A C 1
ATOM 1631 O O . VAL A 1 199 ? 3.917 -10.792 9.498 1.00 41.50 199 VAL A O 1
ATOM 1634 N N . THR A 1 200 ? 5.439 -9.224 9.980 1.00 42.06 200 THR A N 1
ATOM 1635 C CA . THR A 1 200 ? 4.725 -8.743 11.187 1.00 42.06 200 THR A CA 1
ATOM 1636 C C . THR A 1 200 ? 3.335 -8.186 10.876 1.00 42.06 200 THR A C 1
ATOM 1638 O O . THR A 1 200 ? 2.444 -8.274 11.720 1.00 42.06 200 THR A O 1
ATOM 1641 N N . PHE A 1 201 ? 3.096 -7.686 9.657 1.00 42.03 201 PHE A N 1
ATOM 1642 C CA . PHE A 1 201 ? 1.759 -7.270 9.217 1.00 42.03 201 PHE A CA 1
ATOM 1643 C C . PHE A 1 201 ? 0.764 -8.444 9.159 1.00 42.03 201 PHE A C 1
ATOM 1645 O O . PHE A 1 201 ? -0.431 -8.257 9.389 1.00 42.03 201 PHE A O 1
ATOM 1652 N N . ARG A 1 202 ? 1.255 -9.660 8.886 1.00 37.00 202 ARG A N 1
ATOM 1653 C CA . ARG A 1 202 ? 0.457 -10.893 8.831 1.00 37.00 202 ARG A CA 1
ATOM 1654 C C . ARG A 1 202 ? 0.290 -11.539 10.211 1.00 37.00 202 ARG A C 1
ATOM 1656 O O . ARG A 1 202 ? -0.770 -12.086 10.497 1.00 37.00 202 ARG A O 1
ATOM 1663 N N . GLU A 1 203 ? 1.298 -11.446 11.078 1.00 35.72 203 GLU A N 1
ATOM 1664 C CA . GLU A 1 203 ? 1.305 -12.112 12.392 1.00 35.72 203 GLU A CA 1
ATOM 1665 C C . GLU A 1 203 ? 0.482 -11.389 13.471 1.00 35.72 203 GLU A C 1
ATOM 1667 O O . GLU A 1 203 ? -0.087 -12.038 14.346 1.00 35.72 203 GLU A O 1
ATOM 1672 N N . LEU A 1 204 ? 0.297 -10.068 13.370 1.00 40.62 204 LEU A N 1
ATOM 1673 C CA . LEU A 1 204 ? -0.561 -9.302 14.293 1.00 40.62 204 LEU A CA 1
ATOM 1674 C C . LEU A 1 204 ? -2.076 -9.505 14.063 1.00 40.62 204 LEU A C 1
ATOM 1676 O O . LEU A 1 204 ? -2.891 -8.903 14.760 1.00 40.62 204 LEU A O 1
ATOM 1680 N N . GLY A 1 205 ? -2.468 -10.322 13.078 1.00 39.50 205 GLY A N 1
ATOM 1681 C CA . GLY A 1 205 ? -3.863 -10.655 12.765 1.00 39.50 205 GLY A CA 1
ATOM 1682 C C . GLY A 1 205 ? -4.403 -11.921 13.437 1.00 39.50 205 GLY A C 1
ATOM 1683 O O . GLY A 1 205 ? -5.594 -12.186 13.313 1.00 39.50 205 GLY A O 1
ATOM 1684 N N . ASN A 1 206 ? -3.558 -12.680 14.143 1.00 35.75 206 ASN A N 1
ATOM 1685 C CA . ASN A 1 206 ? -3.921 -13.948 14.792 1.00 35.75 206 ASN A CA 1
ATOM 1686 C C . ASN A 1 206 ? -3.936 -13.856 16.333 1.00 35.75 206 ASN A C 1
ATOM 1688 O O . ASN A 1 206 ? -3.677 -14.848 17.014 1.00 35.75 206 ASN A O 1
ATOM 1692 N N . SER A 1 207 ? -4.201 -12.679 16.908 1.00 35.19 207 SER A N 1
ATOM 1693 C CA . SER A 1 207 ? -4.291 -12.472 18.368 1.00 35.19 207 SER A CA 1
ATOM 1694 C C . SER A 1 207 ? -5.544 -11.712 18.780 1.00 35.19 207 SER A C 1
ATOM 1696 O O . SER A 1 207 ? -5.886 -10.722 18.096 1.00 35.19 207 SER A O 1
#

Secondary structure (DSSP, 8-state):
-HHHHHHHHHHHHHHHHH---GGGGS---GGG--HHHHHHHHHHHHHHHHT--TT-HHHHHHHHHHHHHHHSSS--HHHHHHHHHHTT--HHHHHHHHHHHHHHHHHHHHSTTS--HHHHHHHHHHHTT-GGGHHHHHHHHHTHHHHHHHHHHHHHHHHHHS--------------------PPPP--SS-SHHHHHHHHHHHTT--